Protein AF-A0A2V1DFU9-F1 (afdb_monomer)

Organism: NCBI:txid97972

Secondary structure (DSSP, 8-state):
-EEE-T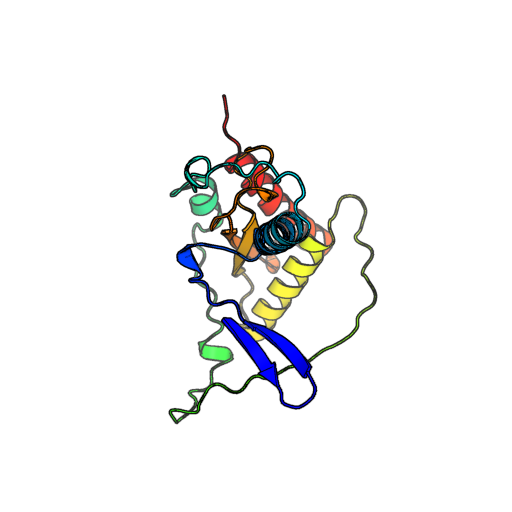T--EEE-----TTT--TTTHHHHHHHHHHHHTTPPPPP---GGG-------HHHHHHTTT------HHHH-----S-------------PPP-PPTT--HHHHHHHHHHHHHHHHH--SEEEEEEEEE--TT-TTGGG--S--EEEEEEEEETTT-SSHHHHHHHHHHHHHHHHHHHS---

Foldseek 3Di:
DWDADPVRDIDDDDDDDVQQADPLCPVLVVVQVVCVVVVHDGDDADECVVDDDDDDFPVLCVQCVPHDALDLCVQPCPPPPDPDDDDDDDDDDDDDQDDDDPPFDSVLVVVLVVVVVSCVRRVDQKHKDWDKDQLPLQDPCSSRYRGNRIDTGIDIFRNVVDPDPNVRSVVRVVVVVVVNVSSYDDD

Nearest PDB structures (foldseek):
  5ejd-assembly4_H  TM=7.515E-01  e=1.025E-06  Penicillium aethiopicum
  7r9x-assembly1_A  TM=6.174E-01  e=1.010E-05  Pseudomonas aeruginosa PAO1
  7r9x-assembly2_B  TM=6.180E-01  e=4.086E-05  Pseudomonas aeruginosa PAO1
  4tx2-assembly1_B  TM=7.385E-01  e=1.028E-02  Actinoplanes teichomyceticus
  6m7l-assembly1_B  TM=5.034E-01  e=1.505E-02  [Actinomadura] parvosata subsp. kistnae

Mean predicted aligned error: 9.19 Å

Sequence (187 aa):
MLACNSDKEYRLVFRLYHAQYDGICIPMIVRTLISIYQQQSLPSVPGCSTYMPRIGNPHRRRLLKGSHVTDITSQLCQKVQGDADPRKIQVERVIGMPTPPTNLTIASLINVAWAKVLCQITGEQDVVYGNLVAGNGGIPSVTEIVGPCLNFVPVRVLVTSTRTSTGLVRSIQEQHVSLDESDSIDF

Radius of gyration: 21.1 Å; Cα contacts (8 Å, |Δi|>4): 195; chains: 1; bounding box: 49×40×62 Å

pLDDT: mean 81.81, std 11.9, range [36.28, 96.0]

Solvent-accessible surface area (backbone atoms only — not comparable to full-atom values): 11827 Å² total; per-residue (Å²): 88,82,46,70,48,97,85,72,50,75,45,81,51,87,86,80,62,70,84,58,36,36,87,69,21,48,65,52,55,54,50,46,53,52,27,59,75,69,71,47,80,76,76,87,62,56,61,44,86,77,63,74,87,85,82,83,56,70,64,61,56,60,72,51,58,94,61,64,84,55,64,55,55,80,66,72,50,66,80,71,89,65,96,66,81,87,73,92,81,86,85,87,82,92,72,82,84,76,81,56,61,91,98,51,51,62,68,27,49,50,52,47,53,49,52,51,50,50,27,68,66,59,73,44,52,66,44,41,48,75,44,84,39,76,55,46,54,69,48,84,64,52,72,50,25,60,25,61,48,67,39,76,45,82,46,75,47,55,62,79,83,35,96,41,74,67,54,46,31,48,54,51,41,52,52,53,52,54,50,53,62,71,40,38,71,87,128

Structure (mmCIF, N/CA/C/O backbone):
data_AF-A0A2V1DFU9-F1
#
_entry.id   AF-A0A2V1DFU9-F1
#
loop_
_atom_site.group_PDB
_atom_site.id
_atom_site.type_symbol
_atom_site.label_atom_id
_atom_site.label_alt_id
_atom_site.label_comp_id
_atom_site.label_asym_id
_atom_site.label_entity_id
_atom_site.label_seq_id
_atom_site.pdbx_PDB_ins_code
_atom_site.Cartn_x
_atom_site.Cartn_y
_atom_site.Cartn_z
_atom_site.occupancy
_atom_site.B_iso_or_equiv
_atom_site.auth_seq_id
_atom_site.auth_comp_id
_atom_site.auth_asym_id
_atom_site.auth_atom_id
_atom_site.pdbx_PDB_model_num
ATOM 1 N N . MET A 1 1 ? 9.070 -6.123 -26.405 1.00 81.44 1 MET A N 1
ATOM 2 C CA . MET A 1 1 ? 8.748 -6.345 -27.833 1.00 81.44 1 MET A CA 1
ATOM 3 C C . MET A 1 1 ? 8.464 -4.995 -28.468 1.00 81.44 1 MET A C 1
ATOM 5 O O . MET A 1 1 ? 7.676 -4.248 -27.904 1.00 81.44 1 MET A O 1
ATOM 9 N N . LEU A 1 2 ? 9.120 -4.668 -29.582 1.00 84.06 2 LEU A N 1
ATOM 10 C CA . LEU A 1 2 ? 8.796 -3.484 -30.378 1.00 84.06 2 LEU A CA 1
ATOM 11 C C . LEU A 1 2 ? 7.870 -3.927 -31.513 1.00 84.06 2 LEU A C 1
ATOM 13 O O . LEU A 1 2 ? 8.252 -4.778 -32.312 1.00 84.06 2 LEU A O 1
ATOM 17 N N . ALA A 1 3 ? 6.655 -3.397 -31.541 1.00 86.81 3 ALA A N 1
ATOM 18 C CA . ALA A 1 3 ? 5.692 -3.620 -32.610 1.00 86.81 3 ALA A CA 1
ATOM 19 C C . ALA A 1 3 ? 5.560 -2.339 -33.438 1.00 86.81 3 ALA A C 1
ATOM 21 O O . ALA A 1 3 ? 5.600 -1.241 -32.886 1.00 86.81 3 ALA A O 1
ATOM 22 N N . CYS A 1 4 ? 5.400 -2.482 -34.750 1.00 86.88 4 CYS A N 1
ATOM 23 C CA . CYS A 1 4 ? 5.150 -1.378 -35.669 1.00 86.88 4 CYS A CA 1
ATOM 24 C C . CYS A 1 4 ? 3.856 -1.672 -36.428 1.00 86.88 4 CYS A C 1
ATOM 26 O O . CYS A 1 4 ? 3.683 -2.790 -36.918 1.00 86.88 4 CYS A O 1
ATOM 28 N N . ASN A 1 5 ? 2.942 -0.706 -36.486 1.00 87.12 5 ASN A N 1
ATOM 29 C CA . ASN A 1 5 ? 1.757 -0.799 -37.336 1.00 87.12 5 ASN A CA 1
ATOM 30 C C . ASN A 1 5 ? 2.059 -0.266 -38.751 1.00 87.12 5 ASN A C 1
ATOM 32 O O . ASN A 1 5 ? 3.026 0.462 -38.964 1.00 87.12 5 ASN A O 1
ATOM 36 N N . SER A 1 6 ? 1.183 -0.590 -39.700 1.00 82.38 6 SER A N 1
ATOM 37 C CA . SER A 1 6 ? 1.156 -0.129 -41.096 1.00 82.38 6 SER A CA 1
ATOM 38 C C . SER A 1 6 ? 1.350 1.389 -41.241 1.00 82.38 6 SER A C 1
ATOM 40 O O . SER A 1 6 ? 2.027 1.836 -42.162 1.00 82.38 6 SER A O 1
ATOM 42 N N . ASP A 1 7 ? 0.844 2.170 -40.282 1.00 88.75 7 ASP A N 1
ATOM 43 C CA . ASP A 1 7 ? 0.933 3.638 -40.250 1.00 88.75 7 ASP A CA 1
ATOM 44 C C . ASP A 1 7 ? 2.236 4.178 -39.621 1.00 88.75 7 ASP A C 1
ATOM 46 O O . ASP A 1 7 ? 2.331 5.357 -39.286 1.00 88.75 7 ASP A O 1
ATOM 50 N N . LYS A 1 8 ? 3.257 3.328 -39.434 1.00 85.75 8 LYS A N 1
ATOM 51 C CA . LYS A 1 8 ? 4.528 3.646 -38.745 1.00 85.75 8 LYS A CA 1
ATOM 52 C C . LYS A 1 8 ? 4.369 4.078 -37.281 1.00 85.75 8 LYS A C 1
ATOM 54 O O . LYS A 1 8 ? 5.259 4.717 -36.721 1.00 85.75 8 LYS A O 1
ATOM 59 N N . GLU A 1 9 ? 3.272 3.698 -36.632 1.00 90.31 9 GLU A N 1
ATOM 60 C CA . GLU A 1 9 ? 3.155 3.804 -35.179 1.00 90.31 9 GLU A CA 1
ATOM 61 C C . GLU A 1 9 ? 3.967 2.702 -34.498 1.00 90.31 9 GLU A C 1
ATOM 63 O O . GLU A 1 9 ? 3.742 1.512 -34.737 1.00 90.31 9 GLU A O 1
ATOM 68 N N . TYR A 1 10 ? 4.870 3.094 -33.602 1.00 87.94 10 TYR A N 1
ATOM 69 C CA . TYR A 1 10 ? 5.681 2.167 -32.822 1.00 87.94 10 TYR A CA 1
ATOM 70 C C . TYR A 1 10 ? 5.090 1.982 -31.426 1.00 87.94 10 TYR A C 1
ATOM 72 O O . TYR A 1 10 ? 4.808 2.945 -30.715 1.00 87.94 10 TYR A O 1
ATOM 80 N N . ARG A 1 11 ? 4.941 0.726 -31.006 1.00 90.62 11 ARG A N 1
ATOM 81 C CA . ARG A 1 11 ? 4.516 0.348 -29.657 1.00 90.62 11 ARG A CA 1
ATOM 82 C C . ARG A 1 11 ? 5.602 -0.481 -29.005 1.00 90.62 11 ARG A C 1
ATOM 84 O O . ARG A 1 11 ? 5.973 -1.543 -29.504 1.00 90.62 11 ARG A O 1
ATOM 91 N N . LEU A 1 12 ? 6.088 -0.012 -27.864 1.00 87.69 12 LEU A N 1
ATOM 92 C CA . LEU A 1 12 ? 7.016 -0.764 -27.036 1.00 87.69 12 LEU A CA 1
ATOM 93 C C . LEU A 1 12 ? 6.240 -1.467 -25.921 1.00 87.69 12 LEU A C 1
ATOM 95 O O . LEU A 1 12 ? 5.640 -0.826 -25.065 1.00 87.69 12 LEU A O 1
ATOM 99 N N . VAL A 1 13 ? 6.243 -2.797 -25.952 1.00 89.12 13 VAL A N 1
ATOM 100 C CA . VAL A 1 13 ? 5.544 -3.647 -24.983 1.00 89.12 13 VAL A CA 1
ATOM 101 C C . VAL A 1 13 ? 6.555 -4.264 -24.022 1.00 89.12 13 VAL A C 1
ATOM 103 O O . VAL A 1 13 ? 7.432 -5.030 -24.445 1.00 89.12 13 VAL A O 1
ATOM 106 N N . PHE A 1 14 ? 6.400 -3.965 -22.731 1.00 85.12 14 PHE A N 1
ATOM 107 C CA . PHE A 1 14 ? 7.143 -4.589 -21.637 1.00 85.12 14 PHE A CA 1
ATOM 108 C C . PHE A 1 14 ? 6.301 -5.680 -20.989 1.00 85.12 14 PHE A C 1
ATOM 110 O O . PHE A 1 14 ? 5.138 -5.464 -20.656 1.00 85.12 14 PHE A O 1
ATOM 117 N N . ARG A 1 15 ? 6.905 -6.850 -20.787 1.00 87.38 15 ARG A N 1
ATOM 118 C CA . ARG A 1 15 ? 6.332 -7.913 -19.967 1.00 87.38 15 ARG A CA 1
ATOM 119 C C . ARG A 1 15 ? 7.343 -8.245 -18.887 1.00 87.38 15 ARG A C 1
ATOM 121 O O . ARG A 1 15 ? 8.459 -8.641 -19.202 1.00 87.38 15 ARG A O 1
ATOM 128 N N . LEU A 1 16 ? 6.949 -8.031 -17.643 1.00 86.50 16 LEU A N 1
ATOM 129 C CA . LEU A 1 16 ? 7.786 -8.208 -16.465 1.00 86.50 16 LEU A CA 1
ATOM 130 C C . LEU A 1 16 ? 6.992 -9.026 -15.444 1.00 86.50 16 LEU A C 1
ATOM 132 O O . LEU A 1 16 ? 5.769 -8.892 -15.368 1.00 86.50 16 LEU A O 1
ATOM 136 N N . TYR A 1 17 ? 7.665 -9.868 -14.663 1.00 88.19 17 TYR A N 1
ATOM 137 C CA . TYR A 1 17 ? 7.024 -10.558 -13.545 1.00 88.19 17 TYR A CA 1
ATOM 138 C C . TYR A 1 17 ? 7.003 -9.637 -12.324 1.00 88.19 17 TYR A C 1
ATOM 140 O O . TYR A 1 17 ? 8.051 -9.134 -11.931 1.00 88.19 17 TYR A O 1
ATOM 148 N N . HIS A 1 18 ? 5.845 -9.457 -11.678 1.00 84.06 18 HIS A N 1
ATOM 149 C CA . HIS A 1 18 ? 5.700 -8.576 -10.503 1.00 84.06 18 HIS A CA 1
ATOM 150 C C . HIS A 1 18 ? 6.551 -9.024 -9.291 1.00 84.06 18 HIS A C 1
ATOM 152 O O . HIS A 1 18 ? 6.759 -8.267 -8.354 1.00 84.06 18 HIS A O 1
ATOM 158 N N . ALA A 1 19 ? 7.105 -10.241 -9.309 1.00 83.31 19 ALA A N 1
ATOM 159 C CA . ALA A 1 19 ? 8.092 -10.679 -8.321 1.00 83.31 19 ALA A CA 1
ATOM 160 C C . ALA A 1 19 ? 9.457 -9.972 -8.461 1.00 83.31 19 ALA A C 1
ATOM 162 O O . ALA A 1 19 ? 10.260 -10.009 -7.537 1.00 83.31 19 ALA A O 1
ATOM 163 N N . GLN A 1 20 ? 9.740 -9.362 -9.615 1.00 82.69 20 GLN A N 1
ATOM 164 C CA . GLN A 1 20 ? 11.028 -8.732 -9.928 1.00 82.69 20 GLN A CA 1
ATOM 165 C C . GLN A 1 20 ? 10.998 -7.206 -9.793 1.00 82.69 20 GLN A C 1
ATOM 167 O O . GLN A 1 20 ? 12.053 -6.579 -9.795 1.00 82.69 20 GLN A O 1
ATOM 172 N N . TYR A 1 21 ? 9.809 -6.606 -9.737 1.00 85.50 21 TYR A N 1
ATOM 173 C CA . TYR A 1 21 ? 9.631 -5.160 -9.747 1.00 85.50 21 TYR A CA 1
ATOM 174 C C . TYR A 1 21 ? 8.376 -4.766 -8.972 1.00 85.50 21 TYR A C 1
ATOM 176 O O . TYR A 1 21 ? 7.456 -5.560 -8.774 1.00 85.50 21 TYR A O 1
ATOM 184 N N . ASP A 1 22 ? 8.314 -3.500 -8.603 1.00 85.81 22 ASP A N 1
ATOM 185 C CA . ASP A 1 22 ? 7.142 -2.860 -8.038 1.00 85.81 22 ASP A CA 1
ATOM 186 C C . ASP A 1 22 ? 6.848 -1.525 -8.742 1.00 85.81 22 ASP A C 1
ATOM 188 O O . ASP A 1 22 ? 7.559 -1.106 -9.657 1.00 85.81 22 ASP A O 1
ATOM 192 N N . GLY A 1 23 ? 5.784 -0.835 -8.331 1.00 83.00 23 GLY A N 1
ATOM 193 C CA . GLY A 1 23 ? 5.437 0.464 -8.913 1.00 83.00 23 GLY A CA 1
ATOM 194 C C . GLY A 1 23 ? 6.491 1.559 -8.693 1.00 83.00 23 GLY A C 1
ATOM 195 O O . GLY A 1 23 ? 6.511 2.525 -9.453 1.00 83.00 23 GLY A O 1
ATOM 196 N N . ILE A 1 24 ? 7.373 1.413 -7.697 1.00 82.94 24 ILE A N 1
ATOM 197 C CA . ILE A 1 24 ? 8.372 2.423 -7.321 1.00 82.94 24 ILE A CA 1
ATOM 198 C C . ILE A 1 24 ? 9.540 2.416 -8.303 1.00 82.94 24 ILE A C 1
ATOM 200 O O . ILE A 1 24 ? 10.018 3.482 -8.684 1.00 82.94 24 ILE A O 1
ATOM 204 N N . CYS A 1 25 ? 9.982 1.240 -8.751 1.00 86.19 25 CYS A N 1
ATOM 205 C CA . CYS A 1 25 ? 11.146 1.130 -9.634 1.00 86.19 25 CYS A CA 1
ATOM 206 C C . CYS A 1 25 ? 10.832 1.288 -11.134 1.00 86.19 25 CYS A C 1
ATOM 208 O O . CYS A 1 25 ? 11.758 1.425 -11.938 1.00 86.19 25 CYS A O 1
ATOM 210 N N . ILE A 1 26 ? 9.554 1.342 -11.541 1.00 88.94 26 ILE A N 1
ATOM 211 C CA . ILE A 1 26 ? 9.164 1.553 -12.951 1.00 88.94 26 ILE A CA 1
ATOM 212 C C . ILE A 1 26 ? 9.800 2.817 -13.564 1.00 88.94 26 ILE A C 1
ATOM 214 O O . ILE A 1 26 ? 10.397 2.702 -14.640 1.00 88.94 26 ILE A O 1
ATOM 218 N N . PRO A 1 27 ? 9.752 4.006 -12.927 1.00 88.88 27 PRO A N 1
ATOM 219 C CA . PRO A 1 27 ? 10.419 5.197 -13.451 1.00 88.88 27 PRO A CA 1
ATOM 220 C C . PRO A 1 27 ? 11.927 5.008 -13.659 1.00 88.88 27 PRO A C 1
ATOM 222 O O . PRO A 1 27 ? 12.469 5.499 -14.648 1.00 88.88 27 PRO A O 1
ATOM 225 N N . MET A 1 28 ? 12.601 4.260 -12.778 1.00 88.38 28 MET A N 1
ATOM 226 C CA . MET A 1 28 ? 14.036 3.980 -12.889 1.00 88.38 28 MET A CA 1
ATOM 227 C C . MET A 1 28 ? 14.352 3.064 -14.077 1.00 88.38 28 MET A C 1
ATOM 229 O O . MET A 1 28 ? 15.295 3.326 -14.829 1.00 88.38 28 MET A O 1
ATOM 233 N N . ILE A 1 29 ? 13.530 2.034 -14.305 1.00 89.00 29 ILE A N 1
ATOM 234 C CA . ILE A 1 29 ? 13.636 1.153 -15.479 1.00 89.00 29 ILE A CA 1
ATOM 235 C C . ILE A 1 29 ? 13.472 1.971 -16.766 1.00 89.00 29 ILE A C 1
ATOM 237 O O . ILE A 1 29 ? 14.308 1.886 -17.667 1.00 89.00 29 ILE A O 1
ATOM 241 N N . VAL A 1 30 ? 12.430 2.807 -16.839 1.00 90.50 30 VAL A N 1
ATOM 242 C CA . VAL A 1 30 ? 12.162 3.662 -18.008 1.00 90.50 30 VAL A CA 1
ATOM 243 C C . VAL A 1 30 ? 13.306 4.649 -18.242 1.00 90.50 30 VAL A C 1
ATOM 245 O O . VAL A 1 30 ? 13.784 4.772 -19.369 1.00 90.50 30 VAL A O 1
ATOM 248 N N . ARG A 1 31 ? 13.798 5.308 -17.187 1.00 90.06 31 ARG A N 1
ATOM 249 C CA . ARG A 1 31 ? 14.934 6.235 -17.274 1.00 90.06 31 ARG A CA 1
ATOM 250 C C . ARG A 1 31 ? 16.191 5.542 -17.795 1.00 90.06 31 ARG A C 1
ATOM 252 O O . ARG A 1 31 ? 16.837 6.066 -18.694 1.00 90.06 31 ARG A O 1
ATOM 259 N N . THR A 1 32 ? 16.503 4.357 -17.277 1.00 90.00 32 THR A N 1
ATOM 260 C CA . THR A 1 32 ? 17.674 3.574 -17.701 1.00 90.00 32 THR A CA 1
ATOM 261 C C . THR A 1 32 ? 17.591 3.212 -19.184 1.00 90.00 32 THR A C 1
ATOM 263 O O . THR A 1 32 ? 18.570 3.360 -19.912 1.00 90.00 32 THR A O 1
ATOM 266 N N . LEU A 1 33 ? 16.411 2.811 -19.665 1.00 91.19 33 LEU A N 1
ATOM 267 C CA . LEU A 1 33 ? 16.187 2.516 -21.084 1.00 91.19 33 LEU A CA 1
ATOM 268 C C . LEU A 1 33 ? 16.383 3.746 -21.976 1.00 91.19 33 LEU A C 1
ATOM 270 O O . LEU A 1 33 ? 16.996 3.635 -23.037 1.00 91.19 33 LEU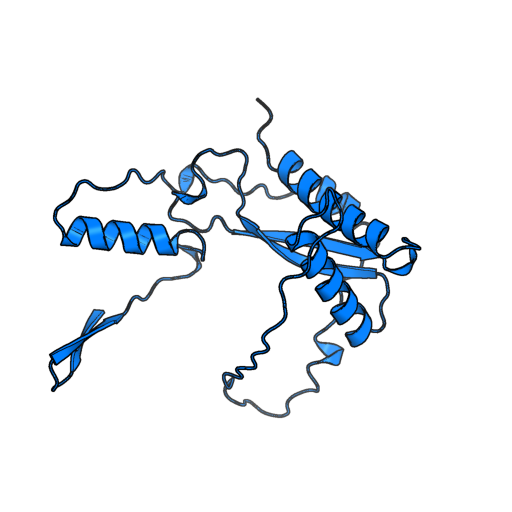 A O 1
ATOM 274 N N . ILE A 1 34 ? 15.904 4.915 -21.539 1.00 92.00 34 ILE A N 1
ATOM 275 C CA . ILE A 1 34 ? 16.108 6.182 -22.254 1.00 92.00 34 ILE A CA 1
ATOM 276 C C . ILE A 1 34 ? 17.599 6.528 -22.313 1.00 92.00 34 ILE A C 1
ATOM 278 O O . ILE A 1 34 ? 18.093 6.866 -23.387 1.00 92.00 34 ILE A O 1
ATOM 282 N N . SER A 1 35 ? 18.330 6.398 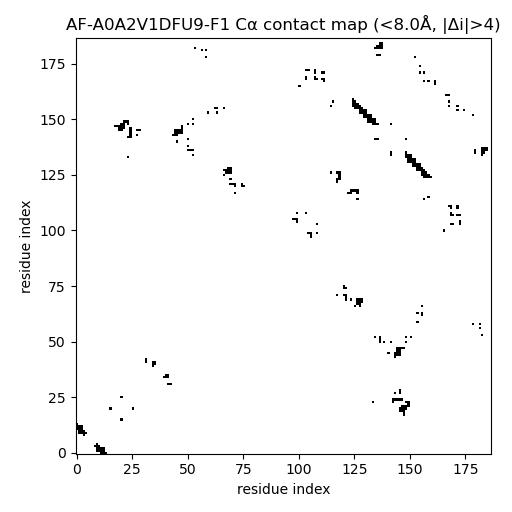-21.202 1.00 92.31 35 SER A N 1
ATOM 283 C CA . SER A 1 35 ? 19.773 6.671 -21.161 1.00 92.31 35 SER A CA 1
ATOM 284 C C . SER A 1 35 ? 20.566 5.738 -22.077 1.00 92.31 35 SER A C 1
ATOM 286 O O . SER A 1 35 ? 21.428 6.213 -22.814 1.00 92.31 35 SER A O 1
ATOM 288 N N . ILE A 1 36 ? 20.234 4.440 -22.109 1.00 92.50 36 ILE A N 1
ATOM 289 C CA . ILE A 1 36 ? 20.839 3.474 -23.045 1.00 92.50 36 ILE A CA 1
ATOM 290 C C . ILE A 1 36 ? 20.570 3.893 -24.492 1.00 92.50 36 ILE A C 1
ATOM 292 O O . ILE A 1 36 ? 21.488 3.933 -25.308 1.00 92.50 36 ILE A O 1
ATOM 296 N N . TYR A 1 37 ? 19.319 4.234 -24.808 1.00 92.12 37 TYR A N 1
ATOM 297 C CA . TYR A 1 37 ? 18.928 4.647 -26.154 1.00 92.12 37 TYR A CA 1
ATOM 298 C C . TYR A 1 37 ? 19.658 5.919 -26.612 1.00 92.12 37 TYR A C 1
ATOM 300 O O . TYR A 1 37 ? 20.078 6.014 -27.763 1.00 92.12 37 TYR A O 1
ATOM 308 N N . GLN A 1 38 ? 19.847 6.878 -25.705 1.00 96.00 38 GLN A N 1
ATOM 309 C CA . GLN A 1 38 ? 20.546 8.139 -25.965 1.00 96.00 38 GLN A CA 1
ATOM 310 C C . GLN A 1 38 ? 22.076 8.032 -25.861 1.00 96.00 38 GLN A C 1
ATOM 312 O O . GLN A 1 38 ? 22.752 9.047 -26.009 1.00 96.00 38 GLN A O 1
ATOM 317 N N . GLN A 1 39 ? 22.624 6.837 -25.604 1.00 94.56 39 GLN A N 1
ATOM 318 C CA . GLN A 1 39 ? 24.062 6.609 -25.399 1.00 94.56 39 GLN A CA 1
ATOM 319 C C . GLN A 1 39 ? 24.658 7.485 -24.279 1.00 94.56 39 GLN A C 1
ATOM 321 O O . GLN A 1 39 ? 25.799 7.936 -24.351 1.00 94.56 39 GLN A O 1
ATOM 326 N N . GLN A 1 40 ? 23.869 7.741 -23.234 1.00 94.50 40 GLN A N 1
ATOM 327 C CA . GLN A 1 40 ? 24.289 8.478 -22.043 1.00 94.50 40 GLN A CA 1
ATOM 328 C C . GLN A 1 40 ? 24.892 7.540 -20.992 1.00 94.50 40 GLN A C 1
ATOM 330 O O . GLN A 1 40 ? 24.744 6.318 -21.057 1.00 94.50 40 GLN A O 1
ATOM 335 N N . SER A 1 41 ? 25.550 8.118 -19.984 1.00 89.25 41 SER A N 1
ATOM 336 C CA . SER A 1 41 ? 25.989 7.360 -18.815 1.00 89.25 41 SER A CA 1
ATOM 337 C C . SER A 1 41 ? 24.795 6.755 -18.074 1.00 89.25 41 SER A C 1
ATOM 339 O O . SER A 1 41 ? 23.730 7.364 -17.945 1.00 89.25 41 SER A O 1
ATOM 341 N N . LEU A 1 42 ? 24.977 5.526 -17.593 1.00 86.19 42 LEU A N 1
ATOM 342 C CA . LEU A 1 42 ? 23.938 4.818 -16.859 1.00 86.19 42 LEU A CA 1
ATOM 343 C C . LEU A 1 42 ? 23.792 5.396 -15.447 1.00 86.19 42 LEU A C 1
ATOM 345 O O . LEU A 1 42 ? 24.802 5.706 -14.807 1.00 86.19 42 LEU A O 1
ATOM 349 N N . PRO A 1 43 ? 22.557 5.520 -14.934 1.00 78.88 43 PRO A N 1
ATOM 350 C CA . PRO A 1 43 ? 22.354 5.848 -13.534 1.00 78.88 43 PRO A CA 1
ATOM 351 C C . PRO A 1 43 ? 22.876 4.704 -12.648 1.00 78.88 43 PRO A C 1
ATOM 353 O O . PRO A 1 43 ? 22.772 3.533 -13.011 1.00 78.88 43 PRO A O 1
ATOM 356 N N . SER A 1 44 ? 23.436 5.038 -11.482 1.00 77.56 44 SER A N 1
ATOM 357 C CA . SER A 1 44 ? 23.824 4.032 -10.488 1.00 77.56 44 SER A CA 1
ATOM 358 C C . SER A 1 44 ? 22.566 3.357 -9.940 1.00 77.56 44 SER A C 1
ATOM 360 O O . SER A 1 44 ? 21.654 4.044 -9.486 1.00 77.56 44 SER A O 1
ATOM 362 N N . VAL A 1 45 ? 22.506 2.026 -10.007 1.00 74.00 45 VAL A N 1
ATOM 363 C CA . VAL A 1 45 ? 21.392 1.228 -9.480 1.00 74.00 45 VAL A CA 1
ATOM 364 C C . VAL A 1 45 ? 21.941 0.364 -8.348 1.00 74.00 45 VAL A C 1
ATOM 366 O O . VAL A 1 45 ? 22.730 -0.545 -8.626 1.00 74.00 45 VAL A O 1
ATOM 369 N N . PRO A 1 46 ? 21.569 0.609 -7.081 1.00 73.69 46 PRO A N 1
ATOM 370 C CA . PRO A 1 46 ? 21.910 -0.315 -6.015 1.00 73.69 46 PRO A CA 1
ATOM 371 C C . PRO A 1 46 ? 21.245 -1.674 -6.274 1.00 73.69 46 PRO A C 1
ATOM 373 O O . PRO A 1 46 ? 20.111 -1.755 -6.752 1.00 73.69 46 PRO A O 1
ATOM 376 N N . GLY A 1 47 ? 21.955 -2.759 -5.964 1.00 71.25 47 GLY A N 1
ATOM 377 C CA . GLY A 1 47 ? 21.414 -4.106 -6.111 1.00 71.25 47 GLY A CA 1
ATOM 378 C C . GLY A 1 47 ? 20.240 -4.350 -5.159 1.00 71.25 47 GLY A C 1
ATOM 379 O O . GLY A 1 47 ? 20.273 -3.937 -4.002 1.00 71.25 47 GLY A O 1
ATOM 380 N N . CYS A 1 48 ? 19.226 -5.090 -5.613 1.00 71.38 48 CYS A N 1
ATOM 381 C CA . CYS A 1 48 ? 18.081 -5.476 -4.779 1.00 71.38 48 CYS A CA 1
ATOM 382 C C . CYS A 1 48 ? 18.491 -6.260 -3.518 1.00 71.38 48 CYS A C 1
ATOM 384 O O . CYS A 1 48 ? 17.775 -6.230 -2.525 1.00 71.38 48 CYS A O 1
ATOM 386 N N . SER A 1 49 ? 19.651 -6.927 -3.521 1.00 72.31 49 SER A N 1
ATOM 387 C CA . SER A 1 49 ? 20.193 -7.633 -2.350 1.00 72.31 49 SER A CA 1
ATOM 388 C C . SER A 1 49 ? 20.440 -6.729 -1.142 1.00 72.31 49 SER A C 1
ATOM 390 O O . SER A 1 49 ? 20.526 -7.222 -0.023 1.00 72.31 49 SER A O 1
ATOM 392 N N . THR A 1 50 ? 20.565 -5.418 -1.357 1.00 69.81 50 THR A N 1
ATOM 393 C CA . THR A 1 50 ? 20.701 -4.434 -0.279 1.00 69.81 50 THR A CA 1
ATOM 394 C C . THR A 1 50 ? 19.388 -4.254 0.491 1.00 69.81 50 THR A C 1
ATOM 396 O O . THR A 1 50 ? 19.409 -3.820 1.638 1.00 69.81 50 THR A O 1
ATOM 399 N N . TYR A 1 51 ? 18.250 -4.627 -0.102 1.00 72.81 51 TYR A N 1
ATOM 400 C CA . TYR A 1 51 ? 16.940 -4.578 0.534 1.00 72.81 51 TYR A CA 1
ATOM 401 C C . TYR A 1 51 ? 16.589 -5.925 1.185 1.00 72.81 51 TYR A C 1
ATOM 403 O O . TYR A 1 51 ? 16.433 -6.940 0.506 1.00 72.81 51 TYR A O 1
ATOM 411 N N . MET A 1 52 ? 16.420 -5.931 2.510 1.00 68.44 52 MET A N 1
ATOM 412 C CA . MET A 1 52 ? 15.896 -7.079 3.258 1.00 68.44 52 MET A CA 1
ATOM 413 C C . MET A 1 52 ? 14.602 -6.686 3.983 1.00 68.44 52 MET A C 1
ATOM 415 O O . MET A 1 52 ? 14.660 -5.960 4.979 1.00 68.44 52 MET A O 1
ATOM 419 N N . PRO A 1 53 ? 13.425 -7.164 3.537 1.00 64.88 53 PRO A N 1
ATOM 420 C CA . PRO A 1 53 ? 12.177 -6.879 4.229 1.00 64.88 53 PRO A CA 1
ATOM 421 C C . PRO A 1 53 ? 12.171 -7.559 5.606 1.00 64.88 53 PRO A C 1
ATOM 423 O O . PRO A 1 53 ? 12.395 -8.766 5.723 1.00 64.88 53 PRO A O 1
ATOM 426 N N . ARG A 1 54 ? 11.894 -6.799 6.673 1.00 64.62 54 ARG A N 1
ATOM 427 C CA . ARG A 1 54 ? 11.798 -7.353 8.033 1.00 64.62 54 ARG A CA 1
ATOM 428 C C . ARG A 1 54 ? 10.509 -8.165 8.178 1.00 64.62 54 ARG A C 1
ATOM 430 O O . ARG A 1 54 ? 9.402 -7.625 8.135 1.00 64.62 54 ARG A O 1
ATOM 437 N N . ILE A 1 55 ? 10.651 -9.471 8.395 1.00 60.41 55 ILE A N 1
ATOM 438 C CA . ILE A 1 55 ? 9.538 -10.383 8.677 1.00 60.41 55 ILE A CA 1
ATOM 439 C C . ILE A 1 55 ? 9.440 -10.550 10.199 1.00 60.41 55 ILE A C 1
ATOM 441 O O . ILE A 1 55 ? 10.313 -11.148 10.816 1.00 60.41 55 ILE A O 1
ATOM 445 N N . GLY A 1 56 ? 8.378 -10.018 10.813 1.00 62.97 56 GLY A N 1
ATOM 446 C CA . GLY A 1 56 ? 8.096 -10.203 12.245 1.00 62.97 56 GLY A CA 1
ATOM 447 C C . GLY A 1 56 ? 8.375 -8.974 13.111 1.00 62.97 56 GLY A C 1
ATOM 448 O O . GLY A 1 56 ? 9.334 -8.932 13.871 1.00 62.97 56 GLY A O 1
ATOM 449 N N . ASN A 1 57 ? 7.479 -7.987 13.047 1.00 69.44 57 ASN A N 1
ATOM 450 C CA . ASN A 1 57 ? 7.582 -6.758 13.830 1.00 69.44 57 ASN A CA 1
ATOM 451 C C . ASN A 1 57 ? 6.693 -6.832 15.104 1.00 69.44 57 ASN A C 1
ATOM 453 O O . ASN A 1 57 ? 5.468 -6.985 14.988 1.00 69.44 57 ASN A O 1
ATOM 457 N N . PRO A 1 58 ? 7.261 -6.715 16.325 1.00 76.69 58 PRO A N 1
ATOM 458 C CA . PRO A 1 58 ? 6.503 -6.691 17.581 1.00 76.69 58 PRO A CA 1
ATOM 459 C C . PRO A 1 58 ? 5.433 -5.594 17.647 1.00 76.69 58 PRO A C 1
ATOM 461 O O . PRO A 1 58 ? 4.389 -5.801 18.271 1.00 76.69 58 PRO A O 1
ATOM 464 N N . HIS A 1 59 ? 5.659 -4.453 16.992 1.00 79.75 59 HIS A N 1
ATOM 465 C CA . HIS A 1 59 ? 4.691 -3.364 16.893 1.00 79.75 59 HIS A CA 1
ATOM 466 C C . HIS A 1 59 ? 3.424 -3.822 16.160 1.00 79.75 59 HIS A C 1
ATOM 468 O O . HIS A 1 59 ? 2.326 -3.688 16.699 1.00 79.75 59 HIS A O 1
ATOM 474 N N . ARG A 1 60 ? 3.565 -4.485 15.001 1.00 81.50 60 ARG A N 1
ATOM 475 C CA . ARG A 1 60 ? 2.425 -5.023 14.228 1.00 81.50 60 ARG A CA 1
ATOM 476 C C . ARG A 1 60 ? 1.596 -6.011 15.053 1.00 81.50 60 ARG A C 1
ATOM 478 O O . ARG A 1 60 ? 0.371 -5.944 15.055 1.00 81.50 60 ARG A O 1
ATOM 485 N N . ARG A 1 61 ? 2.258 -6.888 15.818 1.00 84.81 61 ARG A N 1
ATOM 486 C CA . ARG A 1 61 ? 1.577 -7.831 16.728 1.00 84.81 61 ARG A CA 1
ATOM 487 C C . ARG A 1 61 ? 0.791 -7.122 17.830 1.00 84.81 61 ARG A C 1
ATOM 489 O O . ARG A 1 61 ? -0.268 -7.602 18.221 1.00 84.81 61 ARG A O 1
ATOM 496 N N . ARG A 1 62 ? 1.315 -6.011 18.353 1.00 88.00 62 ARG A N 1
ATOM 497 C CA . ARG A 1 62 ? 0.650 -5.212 19.390 1.00 88.00 62 ARG A CA 1
ATOM 498 C C . ARG A 1 62 ? -0.555 -4.465 18.824 1.00 88.00 62 ARG A C 1
ATOM 500 O O . ARG A 1 62 ? -1.615 -4.512 19.438 1.00 88.00 62 ARG A O 1
ATOM 507 N N . LEU A 1 63 ? -0.397 -3.847 17.6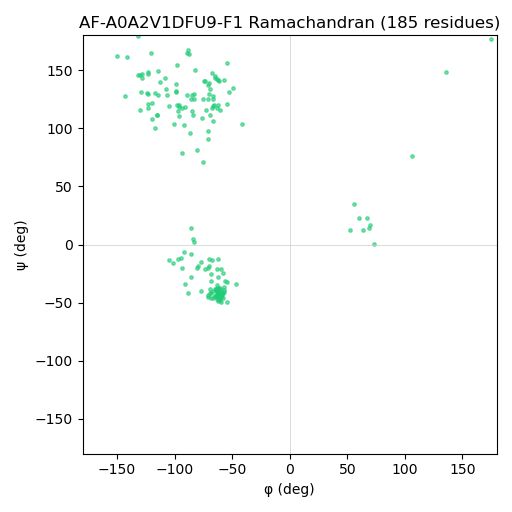53 1.00 88.12 63 LEU A N 1
ATOM 508 C CA . LEU A 1 63 ? -1.450 -3.119 16.941 1.00 88.12 63 LEU A CA 1
ATOM 509 C C . LEU A 1 63 ? -2.658 -4.022 16.641 1.00 88.12 63 LEU A C 1
ATOM 511 O O . LEU A 1 63 ? -3.804 -3.665 16.912 1.00 88.12 63 LEU A O 1
ATOM 515 N N . LEU A 1 64 ? -2.389 -5.231 16.147 1.00 91.00 64 LEU A N 1
ATOM 516 C CA . LEU A 1 64 ? -3.403 -6.217 15.759 1.00 91.00 64 LEU A CA 1
ATOM 517 C C . LEU A 1 64 ? -3.928 -7.072 16.924 1.00 91.00 64 LEU A C 1
ATOM 519 O O . LEU A 1 64 ? -4.701 -8.010 16.729 1.00 91.00 64 LEU A O 1
ATOM 523 N N . LYS A 1 65 ? -3.509 -6.806 18.164 1.00 92.50 65 LYS A N 1
ATOM 524 C CA . LYS A 1 65 ? -3.953 -7.617 19.299 1.00 92.50 65 LYS A CA 1
ATOM 525 C C . LYS A 1 65 ? -5.460 -7.442 19.512 1.00 92.50 65 LYS A C 1
ATOM 527 O O . LYS A 1 65 ? -5.928 -6.336 19.778 1.00 92.50 65 LYS A O 1
ATOM 532 N N . GLY A 1 66 ? -6.204 -8.544 19.426 1.00 91.56 66 GLY A N 1
ATOM 533 C CA . GLY A 1 66 ? -7.661 -8.543 19.584 1.00 91.56 66 GLY A CA 1
ATOM 534 C C . GLY A 1 66 ? -8.416 -7.875 18.434 1.00 91.56 66 GLY A C 1
ATOM 535 O O . GLY A 1 66 ? -9.563 -7.497 18.631 1.00 91.56 66 GLY A O 1
ATOM 536 N N . SER A 1 67 ? -7.776 -7.671 17.277 1.00 92.38 67 SER A N 1
ATOM 537 C CA . SER A 1 67 ? -8.475 -7.300 16.045 1.00 92.38 67 SER A CA 1
ATOM 538 C C . SER A 1 67 ? -8.906 -8.541 15.270 1.00 92.38 67 SER A C 1
ATOM 540 O O . SER A 1 67 ? -8.351 -9.627 15.454 1.00 92.38 67 SER A O 1
ATOM 542 N N . HIS A 1 68 ? -9.811 -8.346 14.318 1.00 90.12 68 HIS A N 1
ATOM 543 C CA . HIS A 1 68 ? -10.187 -9.350 13.330 1.00 90.12 68 HIS A CA 1
ATOM 544 C C . HIS A 1 68 ? -9.906 -8.830 11.917 1.00 90.12 68 HIS A C 1
ATOM 546 O O . HIS A 1 68 ? -9.639 -7.644 11.721 1.00 90.12 68 HIS A O 1
ATOM 552 N N . VAL A 1 69 ? -9.895 -9.733 10.937 1.00 88.56 69 VAL A N 1
ATOM 553 C CA . VAL A 1 69 ? -9.811 -9.339 9.527 1.00 88.56 69 VAL A CA 1
ATOM 554 C C . VAL A 1 69 ? -11.142 -8.703 9.148 1.00 88.56 69 VAL A C 1
ATOM 556 O O . VAL A 1 69 ? -12.177 -9.340 9.320 1.00 88.56 69 VAL A O 1
ATOM 559 N N . THR A 1 70 ? -11.112 -7.477 8.630 1.00 92.62 70 THR A N 1
ATOM 560 C CA . THR A 1 70 ? -12.314 -6.800 8.133 1.00 92.62 70 THR A CA 1
ATOM 561 C C . THR A 1 70 ? -12.800 -7.490 6.865 1.00 92.62 70 THR A C 1
ATOM 563 O O . THR A 1 70 ? -12.140 -7.440 5.823 1.00 92.62 70 THR A O 1
ATOM 566 N N . ASP A 1 71 ? -13.949 -8.156 6.957 1.00 88.88 71 ASP A N 1
ATOM 567 C CA . ASP A 1 71 ? -14.525 -8.910 5.847 1.00 88.88 71 ASP A CA 1
ATOM 568 C C . ASP A 1 71 ? -15.378 -8.007 4.952 1.00 88.88 71 ASP A C 1
ATOM 570 O O . ASP A 1 71 ? -16.554 -7.739 5.193 1.00 88.88 71 ASP A O 1
ATOM 574 N N . ILE A 1 72 ? -14.750 -7.534 3.882 1.00 88.56 72 ILE A N 1
ATOM 575 C CA . ILE A 1 72 ? -15.394 -6.729 2.843 1.00 88.56 72 ILE A CA 1
ATOM 576 C C . ILE A 1 72 ? -16.045 -7.636 1.788 1.00 88.56 72 ILE A C 1
ATOM 578 O O . ILE A 1 72 ? -17.015 -7.252 1.130 1.00 88.56 72 ILE A O 1
ATOM 582 N N . THR A 1 73 ? -15.506 -8.841 1.596 1.00 83.62 73 THR A N 1
ATOM 583 C CA . THR A 1 73 ? -15.880 -9.735 0.498 1.00 83.62 73 THR A CA 1
ATOM 584 C C . THR A 1 73 ? -17.295 -10.258 0.676 1.00 83.62 73 THR A C 1
ATOM 586 O O . THR A 1 73 ? -18.051 -10.253 -0.291 1.00 83.62 73 THR A O 1
ATOM 589 N N . SER A 1 74 ? -17.697 -10.638 1.891 1.00 79.06 74 SER A N 1
ATOM 590 C CA . SER A 1 74 ? -19.078 -11.078 2.141 1.00 79.06 74 SER A CA 1
ATOM 591 C C . SER A 1 74 ? -20.127 -9.993 1.869 1.00 79.06 74 SER A C 1
ATOM 593 O O . SER A 1 74 ? -21.253 -10.322 1.498 1.00 79.06 74 SER A O 1
ATOM 595 N N . GLN A 1 75 ? -19.756 -8.715 2.001 1.00 79.88 75 GLN A N 1
ATOM 596 C CA . GLN A 1 75 ? -20.653 -7.572 1.805 1.00 79.88 75 GLN A CA 1
ATOM 597 C C . GLN A 1 75 ? -20.696 -7.087 0.351 1.00 79.88 75 GLN A C 1
ATOM 599 O O . GLN A 1 75 ? -21.766 -6.764 -0.163 1.00 79.88 75 GLN A O 1
ATOM 604 N N . LEU A 1 76 ? -19.544 -7.026 -0.328 1.00 80.06 76 LEU A N 1
ATOM 605 C CA . LEU A 1 76 ? -19.449 -6.500 -1.698 1.00 80.06 76 LEU A CA 1
ATOM 606 C C . LEU A 1 76 ? -19.619 -7.572 -2.771 1.00 80.06 76 LEU A C 1
ATOM 608 O O . LEU A 1 76 ? -20.158 -7.297 -3.843 1.00 80.06 76 LEU A O 1
ATOM 612 N N . CYS A 1 77 ? -19.157 -8.792 -2.511 1.00 70.00 77 CYS A N 1
ATOM 613 C CA . CYS A 1 77 ? -19.300 -9.899 -3.439 1.00 70.00 77 CYS A CA 1
ATOM 614 C C . CYS A 1 77 ? -20.570 -10.673 -3.084 1.00 70.00 77 CYS A C 1
ATOM 616 O O . CYS A 1 77 ? -20.516 -11.759 -2.505 1.00 70.00 77 CYS A O 1
ATOM 618 N N . GLN A 1 78 ? -21.734 -10.151 -3.488 1.00 63.66 78 GLN A N 1
ATOM 619 C CA . GLN A 1 78 ? -22.866 -11.048 -3.719 1.00 63.66 78 GLN A CA 1
ATOM 620 C C . GLN A 1 78 ? -22.384 -12.102 -4.711 1.00 63.66 78 GLN A C 1
ATOM 622 O O . GLN A 1 78 ? -21.893 -11.735 -5.777 1.00 63.66 78 GLN A O 1
ATOM 627 N N . LYS A 1 79 ? -22.439 -13.385 -4.322 1.00 62.44 79 LYS A N 1
ATOM 628 C CA . LYS A 1 79 ? -21.955 -14.518 -5.125 1.00 62.44 79 LYS A CA 1
ATOM 629 C C . LYS A 1 79 ? -22.357 -14.318 -6.583 1.00 62.44 79 LYS A C 1
ATOM 631 O O . LYS A 1 79 ? -23.520 -14.518 -6.932 1.00 62.44 79 LYS A O 1
ATOM 636 N N . VAL A 1 80 ? -21.401 -13.921 -7.419 1.00 59.34 80 VAL A N 1
ATOM 637 C CA . VAL A 1 80 ? -21.609 -13.861 -8.859 1.00 59.34 80 VAL A CA 1
ATOM 638 C C . VAL A 1 80 ? -21.781 -15.312 -9.282 1.00 59.34 80 VAL A C 1
ATOM 640 O O . VAL A 1 80 ? -20.848 -16.109 -9.204 1.00 59.34 80 VAL A O 1
ATOM 643 N N . GLN A 1 81 ? -23.013 -15.699 -9.604 1.00 58.28 81 GLN A N 1
ATOM 644 C CA . GLN A 1 81 ? -23.280 -17.009 -10.177 1.00 58.28 81 GLN A CA 1
ATOM 645 C C . GLN A 1 81 ? -22.734 -16.997 -11.605 1.00 58.28 81 GLN A C 1
ATOM 647 O O . GLN A 1 81 ? -23.381 -16.483 -12.512 1.00 58.28 81 GLN A O 1
ATOM 652 N N . GLY A 1 82 ? -21.527 -17.530 -11.787 1.00 62.75 82 GLY A N 1
ATOM 653 C CA . GLY A 1 82 ? -20.940 -17.762 -13.103 1.00 62.75 82 GLY A CA 1
ATOM 654 C C . GLY A 1 82 ? -19.477 -17.349 -13.207 1.00 62.75 82 GLY A C 1
ATOM 655 O O . GLY A 1 82 ? -19.029 -16.400 -12.566 1.00 62.75 82 GLY A O 1
ATOM 656 N N . ASP A 1 83 ? -18.756 -18.079 -14.054 1.00 63.34 83 ASP A N 1
ATOM 657 C CA . ASP A 1 83 ? -17.393 -17.791 -14.499 1.00 63.34 83 ASP A CA 1
ATOM 658 C C . ASP A 1 83 ? -17.443 -16.642 -15.520 1.00 63.34 83 ASP A C 1
ATOM 660 O O . ASP A 1 83 ? -17.396 -16.841 -16.732 1.00 63.34 83 ASP A O 1
ATOM 664 N N . ALA A 1 84 ? -17.727 -15.433 -15.038 1.00 70.00 84 ALA A N 1
ATOM 665 C CA . ALA A 1 84 ? -17.722 -14.244 -15.877 1.00 70.00 84 ALA A CA 1
ATOM 666 C C . ALA A 1 84 ? -16.298 -13.687 -15.939 1.00 70.00 84 ALA A C 1
ATOM 668 O O . ALA A 1 84 ? -15.709 -13.379 -14.900 1.00 70.00 84 ALA A O 1
ATOM 669 N N . ASP A 1 85 ? -15.776 -13.509 -17.154 1.00 79.19 85 ASP A N 1
ATOM 670 C CA . ASP A 1 85 ? -14.484 -12.861 -17.360 1.00 79.19 85 ASP A CA 1
ATOM 671 C C . ASP A 1 85 ? -14.455 -11.493 -16.652 1.00 79.19 85 ASP A C 1
ATOM 673 O O . ASP A 1 85 ? -15.383 -10.684 -16.810 1.00 79.19 85 ASP A O 1
ATOM 677 N N . PRO A 1 86 ? -13.401 -11.193 -15.872 1.00 79.44 86 PRO A N 1
ATOM 678 C CA . PRO A 1 86 ? -13.305 -9.936 -15.150 1.00 79.44 86 PRO A CA 1
ATOM 679 C C . PRO A 1 86 ? -13.315 -8.757 -16.129 1.00 79.44 86 PRO A C 1
ATOM 681 O O . PRO A 1 86 ? -12.398 -8.564 -16.930 1.00 79.44 86 PRO A O 1
ATOM 684 N N . ARG A 1 87 ? -14.356 -7.922 -16.047 1.00 84.31 87 ARG A N 1
ATOM 685 C CA . ARG A 1 87 ? -14.479 -6.706 -16.854 1.00 84.31 87 ARG A CA 1
ATOM 686 C C . ARG A 1 87 ? -13.822 -5.532 -16.137 1.00 84.31 87 ARG A C 1
ATOM 688 O O . ARG A 1 87 ? -14.156 -5.226 -14.995 1.00 84.31 87 ARG A O 1
ATOM 695 N N . LYS A 1 88 ? -12.942 -4.808 -16.835 1.00 86.81 88 LYS A N 1
ATOM 696 C CA . LYS A 1 88 ? -12.411 -3.534 -16.335 1.00 86.81 88 LYS A CA 1
ATOM 697 C C . LYS A 1 88 ? -13.560 -2.530 -16.184 1.00 86.81 88 LYS A C 1
ATOM 699 O O . LYS A 1 88 ? -14.183 -2.147 -17.174 1.00 86.81 88 LYS A O 1
ATOM 704 N N . ILE A 1 89 ? -13.808 -2.091 -14.955 1.00 87.62 89 ILE A N 1
ATOM 705 C CA . ILE A 1 89 ? -14.702 -0.975 -14.640 1.00 87.62 89 ILE A CA 1
ATOM 706 C C . ILE A 1 89 ? -13.818 0.208 -14.248 1.00 87.62 89 ILE A C 1
ATOM 708 O O . ILE A 1 89 ? -12.919 0.064 -13.423 1.00 87.62 89 ILE A O 1
ATOM 712 N N . GLN A 1 90 ? -14.049 1.366 -14.862 1.00 92.56 90 GLN A N 1
ATOM 713 C CA . GLN A 1 90 ? -13.336 2.603 -14.558 1.00 92.56 90 GLN A CA 1
ATOM 714 C C . GLN A 1 90 ? -14.365 3.659 -14.176 1.00 92.56 90 GLN A C 1
ATOM 716 O O . GLN A 1 90 ? -15.278 3.950 -14.946 1.00 92.56 90 GLN A O 1
ATOM 721 N N . VAL A 1 91 ? -14.229 4.191 -12.966 1.00 92.81 91 VAL A N 1
ATOM 722 C CA . VAL A 1 91 ? -15.053 5.278 -12.442 1.00 92.81 91 VAL A CA 1
ATOM 723 C C . VAL A 1 91 ? -14.099 6.334 -11.919 1.00 92.81 91 VAL A C 1
ATOM 725 O O . VAL A 1 91 ? -13.171 6.017 -11.178 1.00 92.81 91 VAL A O 1
ATOM 728 N N . GLU A 1 92 ? -14.324 7.581 -12.309 1.00 93.38 92 GLU A N 1
ATOM 729 C CA . GLU A 1 92 ? -13.473 8.700 -11.929 1.00 93.38 92 GLU A CA 1
ATOM 730 C C . GLU A 1 92 ? -14.314 9.825 -11.346 1.00 93.38 92 GLU A C 1
ATOM 732 O O . GLU A 1 92 ? -15.436 10.094 -11.783 1.00 93.38 92 GLU A O 1
ATOM 737 N N . ARG A 1 93 ? -13.755 10.494 -10.338 1.00 92.38 93 ARG A N 1
ATOM 738 C CA . ARG A 1 93 ? -14.339 11.695 -9.757 1.00 92.38 93 ARG A CA 1
ATOM 739 C C . ARG A 1 93 ? -13.233 12.661 -9.378 1.00 92.38 93 ARG A C 1
ATOM 741 O O . ARG A 1 93 ? -12.320 12.298 -8.644 1.00 92.38 93 ARG A O 1
ATOM 748 N N . VAL A 1 94 ? -13.352 13.900 -9.841 1.00 94.06 94 VAL A N 1
ATOM 749 C CA . VAL A 1 94 ? -12.458 14.986 -9.437 1.00 94.06 94 VAL A CA 1
ATOM 750 C C . VAL A 1 94 ? -12.974 15.582 -8.133 1.00 94.06 94 VAL A C 1
ATOM 752 O O . VAL A 1 94 ? -14.150 15.930 -8.020 1.00 94.06 94 VAL A O 1
ATOM 755 N N . ILE A 1 95 ? -12.087 15.695 -7.149 1.00 89.56 95 ILE A N 1
ATOM 756 C CA . ILE A 1 95 ? -12.344 16.372 -5.879 1.00 89.56 95 ILE A CA 1
ATOM 757 C C . ILE A 1 95 ? -11.301 17.470 -5.684 1.00 89.56 95 ILE A C 1
ATOM 759 O O . ILE A 1 95 ? -10.158 17.331 -6.119 1.00 89.56 95 ILE A O 1
ATOM 763 N N . GLY A 1 96 ? -11.692 18.568 -5.039 1.00 90.75 96 GLY A N 1
ATOM 764 C CA . GLY A 1 96 ? -10.735 19.590 -4.624 1.00 90.75 96 GLY A CA 1
ATOM 765 C C . GLY A 1 96 ? -9.751 19.014 -3.608 1.00 90.75 96 GLY A C 1
ATOM 766 O O . GLY A 1 96 ? -10.140 18.210 -2.757 1.00 90.75 96 GLY A O 1
ATOM 767 N N . MET A 1 97 ? -8.484 19.421 -3.697 1.00 86.56 97 MET A N 1
ATOM 768 C CA . MET A 1 97 ? -7.455 18.961 -2.769 1.00 86.56 97 MET A CA 1
ATOM 769 C C . MET A 1 97 ? -7.808 19.410 -1.343 1.00 86.56 97 MET A C 1
ATOM 771 O O . MET A 1 97 ? -7.936 20.616 -1.114 1.00 86.56 97 MET A O 1
ATOM 775 N N . PRO A 1 98 ? -7.989 18.489 -0.380 1.00 85.94 98 PRO A N 1
ATOM 776 C CA . PRO A 1 98 ? -8.309 18.880 0.981 1.00 85.94 98 PRO A CA 1
ATOM 777 C C . PRO A 1 98 ? -7.088 19.524 1.641 1.00 85.94 98 PRO A C 1
ATOM 779 O O . PRO A 1 98 ? -5.975 19.007 1.539 1.00 85.94 98 PRO A O 1
ATOM 782 N N . THR A 1 99 ? -7.302 20.621 2.365 1.00 86.81 99 THR A N 1
ATOM 783 C CA . THR A 1 99 ? -6.269 21.224 3.213 1.00 86.81 99 THR A CA 1
ATOM 784 C C . THR A 1 99 ? -6.264 20.508 4.562 1.00 86.81 99 THR A C 1
ATOM 786 O O . THR A 1 99 ? -7.243 20.629 5.308 1.00 86.81 99 THR A O 1
ATOM 789 N N . PRO A 1 100 ? -5.215 19.740 4.904 1.00 83.94 100 PRO A N 1
ATOM 790 C CA . PRO A 1 100 ? -5.144 19.123 6.215 1.00 83.94 100 PRO A CA 1
ATOM 791 C C . PRO A 1 100 ? -4.961 20.188 7.308 1.00 83.94 100 PRO A C 1
ATOM 793 O O . PRO A 1 100 ? -4.302 21.204 7.076 1.00 83.94 100 PRO A O 1
ATOM 796 N N . PRO A 1 101 ? -5.510 19.964 8.516 1.00 82.00 101 PRO A N 1
ATOM 797 C CA . PRO A 1 101 ? -5.145 20.744 9.693 1.00 82.00 101 PRO A CA 1
ATOM 798 C C . PRO A 1 101 ? -3.629 20.732 9.928 1.00 82.00 101 PRO A C 1
ATOM 800 O O . PRO A 1 101 ? -2.939 19.791 9.530 1.00 82.00 101 PRO A O 1
ATOM 803 N N . THR A 1 102 ? -3.119 21.745 10.630 1.00 84.94 102 THR A N 1
ATOM 804 C CA . THR A 1 102 ? -1.697 21.855 10.979 1.00 84.94 102 THR A CA 1
ATOM 805 C C . THR A 1 102 ? -1.172 20.550 11.588 1.00 84.94 102 THR A C 1
ATOM 807 O O . THR A 1 102 ? -1.810 19.968 12.468 1.00 84.94 102 THR A O 1
ATOM 810 N N . ASN A 1 103 ? 0.004 20.109 11.130 1.00 85.38 103 ASN A N 1
ATOM 811 C CA . ASN A 1 103 ? 0.688 18.875 11.541 1.00 85.38 103 ASN A CA 1
ATOM 812 C C . ASN A 1 103 ? 0.018 17.557 11.109 1.00 85.38 103 ASN A C 1
ATOM 814 O O . ASN A 1 103 ? 0.391 16.502 11.619 1.00 85.38 103 ASN A O 1
ATOM 818 N N .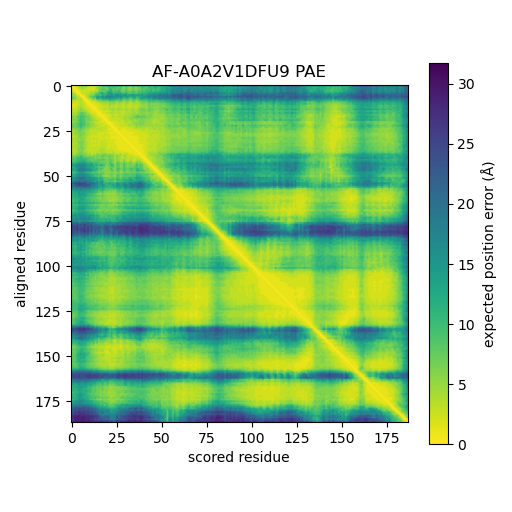 LEU A 1 104 ? -0.940 17.581 10.177 1.00 89.25 104 LEU A N 1
ATOM 819 C CA . LEU A 1 104 ? -1.520 16.373 9.580 1.00 89.25 104 LEU A CA 1
ATOM 820 C C . LEU A 1 104 ? -1.180 16.274 8.090 1.00 89.25 104 LEU A C 1
ATOM 822 O O . LEU A 1 104 ? -1.049 17.284 7.401 1.00 89.25 104 LEU A O 1
ATOM 826 N N . THR A 1 105 ? -1.062 15.049 7.577 1.00 89.31 105 THR A N 1
ATOM 827 C CA . THR A 1 105 ? -0.811 14.803 6.150 1.00 89.31 105 THR A CA 1
ATOM 828 C C . THR A 1 105 ? -2.095 14.480 5.386 1.00 89.31 105 THR A C 1
ATOM 830 O O . THR A 1 105 ? -3.064 13.943 5.931 1.00 89.31 105 THR A O 1
ATOM 833 N N . ILE A 1 106 ? -2.086 14.751 4.078 1.00 90.62 106 ILE A N 1
ATOM 834 C CA . ILE A 1 106 ? -3.151 14.309 3.166 1.00 90.62 106 ILE A CA 1
ATOM 835 C C . ILE A 1 106 ? -3.257 12.778 3.146 1.00 90.62 106 ILE A C 1
ATOM 837 O O . ILE A 1 106 ? -4.363 12.246 3.117 1.00 90.62 106 ILE A O 1
ATOM 841 N N . ALA A 1 107 ? -2.130 12.063 3.215 1.00 88.50 107 ALA A N 1
ATOM 842 C CA . ALA A 1 107 ? -2.128 10.604 3.268 1.00 88.50 107 ALA A CA 1
ATOM 843 C C . ALA A 1 107 ? -2.918 10.087 4.482 1.00 88.50 107 ALA A C 1
ATOM 845 O O . ALA A 1 107 ? -3.744 9.184 4.341 1.00 88.50 107 ALA A O 1
ATOM 846 N N . SER A 1 108 ? -2.745 10.701 5.657 1.00 89.94 108 SER A N 1
ATOM 847 C CA . SER A 1 108 ? -3.519 10.368 6.860 1.00 89.94 108 SER A CA 1
ATOM 848 C C . SER A 1 108 ? -5.016 10.645 6.674 1.00 89.94 108 SER A C 1
ATOM 850 O O . SER A 1 108 ? -5.843 9.834 7.089 1.00 89.94 108 SER A O 1
ATOM 852 N N . LEU A 1 109 ? -5.388 11.747 6.007 1.00 89.81 109 LEU A N 1
ATOM 853 C CA . LEU A 1 109 ? -6.792 12.043 5.684 1.00 89.81 109 LEU A CA 1
ATOM 854 C C . LEU A 1 109 ? -7.414 10.987 4.765 1.00 89.81 109 LEU A C 1
ATOM 856 O O . LEU A 1 109 ? -8.533 10.543 5.021 1.00 89.81 109 LEU A O 1
ATOM 860 N N . ILE A 1 110 ? -6.695 10.574 3.718 1.00 90.69 110 ILE A N 1
ATOM 861 C CA . ILE A 1 110 ? -7.157 9.548 2.773 1.00 90.69 110 ILE A CA 1
ATOM 862 C C . ILE A 1 110 ? -7.348 8.209 3.493 1.00 90.69 110 ILE A C 1
ATOM 864 O O . ILE A 1 110 ? -8.378 7.564 3.310 1.00 90.69 110 ILE A O 1
ATOM 868 N N . ASN A 1 111 ? -6.419 7.825 4.372 1.00 91.06 111 ASN A N 1
ATOM 869 C CA . ASN A 1 111 ? -6.535 6.600 5.169 1.00 91.06 111 ASN A CA 1
A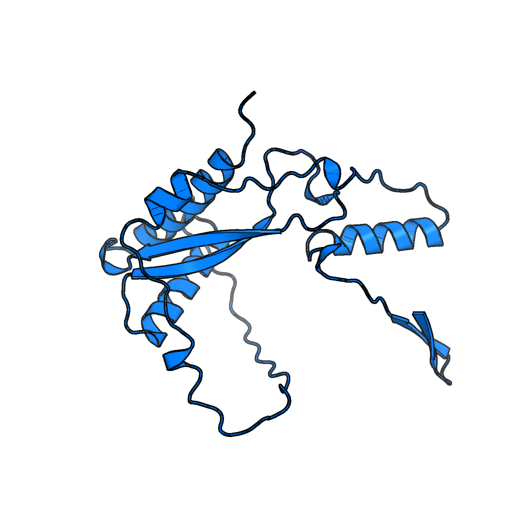TOM 870 C C . ASN A 1 111 ? -7.733 6.634 6.134 1.00 91.06 111 ASN A C 1
ATOM 872 O O . ASN A 1 111 ? -8.441 5.637 6.278 1.00 91.06 111 ASN A O 1
ATOM 876 N N . VAL A 1 112 ? -8.031 7.786 6.751 1.00 91.00 112 VAL A N 1
ATOM 877 C CA . VAL A 1 112 ? -9.264 7.945 7.545 1.00 91.00 112 VAL A CA 1
ATOM 878 C C . VAL A 1 112 ? -10.506 7.834 6.667 1.00 91.00 112 VAL A C 1
ATOM 880 O O . VAL A 1 112 ? -11.463 7.163 7.050 1.00 91.00 112 VAL A O 1
ATOM 883 N N . ALA A 1 113 ? -10.520 8.482 5.501 1.00 91.50 113 ALA A N 1
ATOM 884 C CA . ALA A 1 113 ? -11.649 8.401 4.580 1.00 91.50 113 ALA A CA 1
ATOM 885 C C . ALA A 1 113 ? -11.905 6.949 4.149 1.00 91.50 113 ALA A C 1
ATOM 887 O O . ALA A 1 113 ? -13.047 6.496 4.194 1.00 91.50 113 ALA A O 1
ATOM 888 N N . TRP A 1 114 ? -10.843 6.205 3.828 1.00 93.81 114 TRP A N 1
ATOM 889 C CA . TRP A 1 114 ? -10.921 4.785 3.503 1.00 93.81 114 TRP A CA 1
ATOM 890 C C . TRP A 1 114 ? -11.457 3.950 4.668 1.00 93.81 114 TRP A C 1
ATOM 892 O O . TRP A 1 114 ? -12.412 3.201 4.487 1.00 93.81 114 TRP A O 1
ATOM 902 N N . ALA A 1 115 ? -10.944 4.147 5.885 1.00 93.00 115 ALA A N 1
ATOM 903 C CA . ALA A 1 115 ? -11.451 3.455 7.068 1.00 93.00 115 ALA A CA 1
ATOM 904 C C . ALA A 1 115 ? -12.952 3.704 7.292 1.00 93.00 115 ALA A C 1
ATOM 906 O O . ALA A 1 115 ? -13.699 2.773 7.575 1.00 93.00 115 ALA A O 1
ATOM 907 N N . LYS A 1 116 ? -13.425 4.943 7.096 1.00 92.12 116 LYS A N 1
ATOM 908 C CA . LYS A 1 116 ? -14.858 5.266 7.203 1.00 92.12 116 LYS A CA 1
ATOM 909 C C . LYS A 1 116 ? -15.694 4.564 6.134 1.00 92.12 116 LYS A C 1
ATOM 911 O O . LYS A 1 116 ? -16.795 4.124 6.449 1.00 92.12 116 LYS A O 1
ATOM 916 N N . VAL A 1 117 ? -15.185 4.441 4.906 1.00 93.44 117 VAL A N 1
ATOM 917 C CA . VAL A 1 117 ? -15.838 3.657 3.844 1.00 93.44 117 VAL A CA 1
ATOM 918 C C . VAL A 1 117 ? -15.939 2.188 4.254 1.00 93.44 117 VAL A C 1
ATOM 920 O O . VAL A 1 117 ? -17.014 1.605 4.148 1.00 93.44 117 VAL A O 1
ATOM 923 N N . LEU A 1 118 ? -14.869 1.608 4.802 1.00 94.06 118 LEU A N 1
ATOM 924 C CA . LEU A 1 118 ? -14.887 0.229 5.295 1.00 94.06 118 LEU A CA 1
ATOM 925 C C . LEU A 1 118 ? -15.902 0.028 6.422 1.00 94.06 118 LEU A C 1
ATOM 927 O O . LEU A 1 118 ? -16.679 -0.921 6.368 1.00 94.06 118 LEU A O 1
ATOM 931 N N . CYS A 1 119 ? -15.958 0.943 7.392 1.00 92.44 119 CYS A N 1
ATOM 932 C CA . CYS A 1 119 ? -16.966 0.911 8.452 1.00 92.44 119 CYS A CA 1
ATOM 933 C C . CYS A 1 119 ? -18.394 0.984 7.897 1.00 92.44 119 CYS A C 1
ATOM 935 O O . CYS A 1 119 ? -19.287 0.314 8.400 1.00 92.44 119 CYS A O 1
ATOM 937 N N . GLN A 1 120 ? -18.627 1.789 6.856 1.00 92.00 120 GLN A N 1
ATOM 938 C CA . GLN A 1 120 ? -19.942 1.890 6.218 1.00 92.00 120 GLN A CA 1
ATOM 939 C C . GLN A 1 120 ? -20.329 0.620 5.458 1.00 92.00 120 GLN A C 1
ATOM 941 O O . GLN A 1 120 ? -21.496 0.242 5.483 1.00 92.00 120 GLN A O 1
ATOM 946 N N . ILE A 1 121 ? -19.370 -0.029 4.794 1.00 92.94 121 ILE A N 1
ATOM 947 C CA . ILE A 1 121 ? -19.606 -1.272 4.047 1.00 92.94 121 ILE A CA 1
ATOM 948 C C . ILE A 1 121 ? -19.858 -2.446 4.997 1.00 92.94 121 ILE A C 1
ATOM 950 O O . ILE A 1 121 ? -20.742 -3.256 4.749 1.00 92.94 121 ILE A O 1
ATOM 954 N N . THR A 1 122 ? -19.072 -2.546 6.068 1.00 91.94 122 THR A N 1
ATOM 955 C CA . THR A 1 122 ? -19.080 -3.710 6.972 1.00 91.94 122 THR A CA 1
ATOM 956 C C . THR A 1 122 ? -20.006 -3.553 8.174 1.00 91.94 122 THR A C 1
ATOM 958 O O . THR A 1 122 ? -20.383 -4.542 8.792 1.00 91.94 122 THR A O 1
ATOM 961 N N . GLY A 1 123 ? -20.369 -2.319 8.533 1.00 90.75 123 GLY A N 1
ATOM 962 C CA . GLY A 1 123 ? -21.039 -2.012 9.798 1.00 90.75 123 GLY A CA 1
ATOM 963 C C . GLY A 1 123 ? -20.115 -2.092 11.023 1.00 90.75 123 GLY A C 1
ATOM 964 O O . GLY A 1 123 ? -20.569 -1.850 12.142 1.00 90.75 123 GLY A O 1
ATOM 965 N N . GLU A 1 124 ? -18.830 -2.406 10.837 1.00 91.62 124 GLU A N 1
ATOM 966 C CA . GLU A 1 124 ? -17.847 -2.523 11.913 1.00 91.62 124 GLU A CA 1
ATOM 967 C C . GLU A 1 124 ? -17.281 -1.156 12.313 1.00 91.62 124 GLU A C 1
ATOM 969 O O . GLU A 1 124 ? -17.157 -0.234 11.507 1.00 91.62 124 GLU A O 1
ATOM 974 N N . GLN A 1 125 ? -16.893 -1.021 13.581 1.00 91.19 125 GLN A N 1
ATOM 975 C CA . GLN A 1 125 ? -16.247 0.190 14.104 1.00 91.19 125 GLN A CA 1
ATOM 976 C C . GLN A 1 125 ? -14.742 0.025 14.333 1.00 91.19 125 GLN A C 1
ATOM 978 O O . GLN A 1 125 ? -14.059 1.023 14.554 1.00 91.19 125 GLN A O 1
ATOM 983 N N . ASP A 1 126 ? -14.246 -1.210 14.301 1.00 93.25 126 ASP A N 1
ATOM 984 C CA . ASP A 1 126 ? -12.834 -1.571 14.383 1.00 93.25 126 ASP A CA 1
ATOM 985 C C . ASP A 1 126 ? -12.457 -2.246 13.069 1.00 93.25 126 ASP A C 1
ATOM 987 O O . ASP A 1 126 ? -12.804 -3.403 12.848 1.00 93.25 126 ASP A O 1
ATOM 991 N N . VAL A 1 127 ? -11.811 -1.495 12.179 1.00 94.31 127 VAL A N 1
ATOM 992 C CA . VAL A 1 127 ? -11.457 -1.975 10.841 1.00 94.31 127 VAL A CA 1
ATOM 993 C C . VAL A 1 127 ? -9.950 -2.109 10.687 1.00 94.31 127 VAL A C 1
ATOM 995 O O . VAL A 1 127 ? -9.182 -1.250 11.126 1.00 94.31 127 VAL A O 1
ATOM 998 N N . VAL A 1 128 ? -9.525 -3.180 10.022 1.00 94.31 128 VAL A N 1
ATOM 999 C CA . VAL A 1 128 ? -8.135 -3.483 9.692 1.00 94.31 128 VAL A CA 1
ATOM 1000 C C . VAL A 1 128 ? -7.998 -3.651 8.188 1.00 94.31 128 VAL A C 1
ATOM 1002 O O . VAL A 1 128 ? -8.713 -4.436 7.570 1.00 94.31 128 VAL A O 1
ATOM 1005 N N . TYR A 1 129 ? -7.032 -2.956 7.597 1.00 92.88 129 TYR A N 1
ATOM 1006 C CA . TYR A 1 129 ? -6.690 -3.100 6.184 1.00 92.88 129 TYR A CA 1
ATOM 1007 C C . TYR A 1 129 ? -5.179 -3.024 5.969 1.00 92.88 129 TYR A C 1
ATOM 1009 O O . TYR A 1 129 ? -4.433 -2.547 6.823 1.00 92.88 129 TYR A O 1
ATOM 1017 N N . GLY A 1 130 ? -4.718 -3.521 4.822 1.00 90.00 130 GLY A N 1
ATOM 1018 C CA . GLY A 1 130 ? -3.332 -3.359 4.395 1.00 90.00 130 GLY A CA 1
ATOM 1019 C C . GLY A 1 130 ? -3.139 -2.010 3.710 1.00 90.00 130 GLY A C 1
ATOM 1020 O O . GLY A 1 130 ? -3.834 -1.714 2.740 1.00 90.00 130 GLY A O 1
ATOM 1021 N N . ASN A 1 131 ? -2.191 -1.213 4.192 1.00 88.12 131 ASN A N 1
ATOM 1022 C CA . ASN A 1 131 ? -1.694 -0.038 3.493 1.00 88.12 131 ASN A CA 1
ATOM 1023 C C . ASN A 1 131 ? -0.388 -0.390 2.769 1.00 88.12 131 ASN A C 1
ATOM 1025 O O . ASN A 1 131 ? 0.458 -1.107 3.304 1.00 88.12 131 ASN A O 1
ATOM 1029 N N . LEU A 1 132 ? -0.243 0.091 1.539 1.00 85.06 132 LEU A N 1
ATOM 1030 C CA . LEU A 1 132 ? 0.920 -0.162 0.700 1.00 85.06 132 LEU A CA 1
ATOM 1031 C C . LEU A 1 132 ? 1.946 0.946 0.935 1.00 85.06 132 LEU A C 1
ATOM 1033 O O . LEU A 1 132 ? 1.672 2.114 0.664 1.00 85.06 132 LEU A O 1
ATOM 1037 N N . VAL A 1 133 ? 3.123 0.579 1.427 1.00 79.25 133 VAL A N 1
ATOM 1038 C CA . VAL A 1 133 ? 4.210 1.519 1.715 1.00 79.25 133 VAL A CA 1
ATOM 1039 C C . VAL A 1 133 ? 5.467 1.126 0.953 1.00 79.25 133 VAL A C 1
ATOM 1041 O O . VAL A 1 133 ? 5.725 -0.054 0.710 1.00 79.25 133 VAL A O 1
ATOM 1044 N N . ALA A 1 134 ? 6.266 2.123 0.583 1.00 75.06 134 ALA A N 1
ATOM 1045 C CA . ALA A 1 134 ? 7.647 1.885 0.195 1.00 75.06 134 ALA A CA 1
ATOM 1046 C C . ALA A 1 134 ? 8.394 1.398 1.440 1.00 75.06 134 ALA A C 1
ATOM 1048 O O . ALA A 1 134 ? 8.442 2.121 2.432 1.00 75.06 134 ALA A O 1
ATOM 1049 N N . GLY A 1 135 ? 8.951 0.189 1.423 1.00 65.88 135 GLY A N 1
ATOM 1050 C CA . GLY A 1 135 ? 9.790 -0.276 2.519 1.00 65.88 135 GLY A CA 1
ATOM 1051 C C . GLY A 1 135 ? 11.097 0.495 2.487 1.00 65.88 135 GLY A C 1
ATOM 1052 O O . GLY A 1 135 ? 12.011 0.099 1.780 1.00 65.88 135 GLY A O 1
ATOM 1053 N N . ASN A 1 136 ? 11.181 1.618 3.194 1.00 60.72 136 ASN A N 1
ATOM 1054 C CA . ASN A 1 136 ? 12.367 2.466 3.153 1.00 60.72 136 ASN A CA 1
ATOM 1055 C C . ASN A 1 136 ? 13.496 1.945 4.044 1.00 60.72 136 ASN A C 1
ATOM 1057 O O . ASN A 1 136 ? 14.629 2.317 3.783 1.00 60.72 136 ASN A O 1
ATOM 1061 N N . GLY A 1 137 ? 13.236 1.065 5.020 1.00 55.72 137 GLY A N 1
ATOM 1062 C CA . GLY A 1 137 ? 14.249 0.282 5.747 1.00 55.72 137 GLY A CA 1
ATOM 1063 C C . GLY A 1 137 ? 15.408 1.080 6.370 1.00 55.72 137 GLY A C 1
ATOM 1064 O O . GLY A 1 137 ? 16.441 0.497 6.685 1.00 55.72 137 GLY A O 1
ATOM 1065 N N . GLY A 1 138 ? 15.311 2.413 6.437 1.00 58.91 138 GLY A N 1
ATOM 1066 C CA . GLY A 1 138 ? 16.453 3.307 6.654 1.00 58.91 138 GLY A CA 1
ATOM 1067 C C . GLY A 1 138 ? 17.535 3.299 5.554 1.00 58.91 138 GLY A C 1
ATOM 1068 O O . GLY A 1 138 ? 18.611 3.840 5.787 1.00 58.91 138 GLY A O 1
ATOM 1069 N N . ILE A 1 139 ? 17.295 2.704 4.379 1.00 62.38 139 ILE A N 1
ATOM 1070 C CA . ILE A 1 139 ? 18.252 2.608 3.266 1.00 62.38 139 ILE A CA 1
ATOM 1071 C C . ILE A 1 139 ? 18.182 3.887 2.411 1.00 62.38 139 ILE A C 1
ATOM 1073 O O . ILE A 1 139 ? 17.167 4.130 1.744 1.00 62.38 139 ILE A O 1
ATOM 1077 N N . PRO A 1 140 ? 19.256 4.702 2.360 1.00 63.69 140 PRO A N 1
ATOM 1078 C CA . PRO A 1 140 ? 19.351 5.795 1.399 1.00 63.69 140 PRO A CA 1
ATOM 1079 C C . PRO A 1 140 ? 19.216 5.252 -0.028 1.00 63.69 140 PRO A C 1
ATOM 1081 O O . PRO A 1 140 ? 19.728 4.178 -0.332 1.00 63.69 140 PRO A O 1
ATOM 1084 N N . SER A 1 141 ? 18.535 5.985 -0.910 1.00 67.62 141 SER A N 1
ATOM 1085 C CA . SER A 1 141 ? 18.333 5.583 -2.312 1.00 67.62 141 SER A CA 1
ATOM 1086 C C . SER A 1 141 ? 17.455 4.345 -2.547 1.00 67.62 141 SER A C 1
ATOM 1088 O O . SER A 1 141 ? 17.513 3.748 -3.620 1.00 67.62 141 SER A O 1
ATOM 1090 N N . VAL A 1 142 ? 16.569 3.972 -1.615 1.00 70.50 142 VAL A N 1
ATOM 1091 C CA . VAL A 1 142 ? 15.609 2.870 -1.844 1.00 70.50 142 VAL A CA 1
ATOM 1092 C C . VAL A 1 142 ? 14.756 3.054 -3.109 1.00 70.50 142 VAL A C 1
ATOM 1094 O O . VAL A 1 142 ? 14.436 2.087 -3.792 1.00 70.50 142 VAL A O 1
ATOM 1097 N N . THR A 1 143 ? 14.440 4.299 -3.473 1.00 72.12 143 THR A N 1
ATOM 1098 C CA . THR A 1 143 ? 13.690 4.640 -4.693 1.00 72.12 143 THR A CA 1
ATOM 1099 C C . THR A 1 143 ? 14.490 4.411 -5.979 1.00 72.12 143 THR A C 1
ATOM 1101 O O . THR A 1 143 ? 13.924 4.457 -7.067 1.00 72.12 143 THR A O 1
ATOM 1104 N N . GLU A 1 144 ? 15.801 4.196 -5.867 1.00 78.62 144 GLU A N 1
ATOM 1105 C CA . GLU A 1 144 ? 16.708 3.897 -6.979 1.00 78.62 144 GLU A CA 1
ATOM 1106 C C . GLU A 1 144 ? 16.956 2.388 -7.120 1.00 78.62 144 GLU A C 1
ATOM 1108 O O . GLU A 1 144 ? 17.478 1.952 -8.146 1.00 78.62 144 GLU A O 1
ATOM 1113 N N . ILE A 1 145 ? 16.567 1.581 -6.123 1.00 82.00 145 ILE A N 1
ATOM 1114 C CA . ILE A 1 145 ? 16.664 0.121 -6.180 1.00 82.00 145 ILE A CA 1
ATOM 1115 C C . ILE A 1 145 ? 15.651 -0.406 -7.193 1.00 82.00 145 ILE A C 1
ATOM 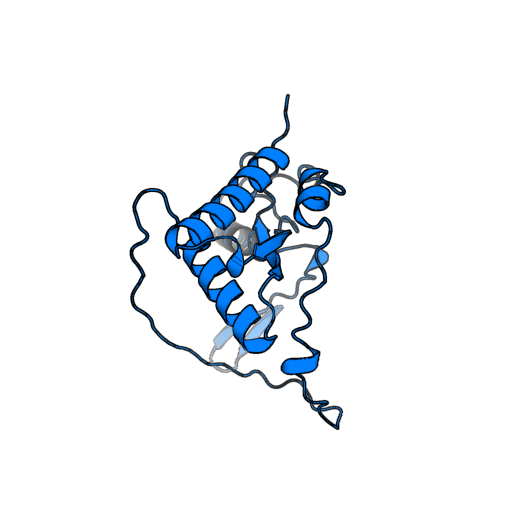1117 O O . ILE A 1 145 ? 14.460 -0.102 -7.135 1.00 82.00 145 ILE A O 1
ATOM 1121 N N . VAL A 1 146 ? 16.120 -1.255 -8.105 1.00 85.19 146 VAL A N 1
ATOM 1122 C CA . VAL A 1 146 ? 15.244 -2.022 -8.993 1.00 85.19 146 VAL A CA 1
ATOM 1123 C C . VAL A 1 146 ? 14.952 -3.368 -8.337 1.00 85.19 146 VAL A C 1
ATOM 1125 O O . VAL A 1 146 ? 15.803 -4.258 -8.320 1.00 85.19 146 VAL A O 1
ATOM 1128 N N . GLY A 1 147 ? 13.754 -3.497 -7.769 1.00 83.38 147 GLY A N 1
ATOM 1129 C CA . GLY A 1 147 ? 13.304 -4.691 -7.058 1.00 83.38 147 GLY A CA 1
ATOM 1130 C C . GLY A 1 147 ? 11.926 -4.509 -6.410 1.00 83.38 147 GLY A C 1
ATOM 1131 O O . GLY A 1 147 ? 11.342 -3.430 -6.506 1.00 83.38 147 GLY A O 1
ATOM 1132 N N . PRO A 1 148 ? 11.378 -5.558 -5.773 1.00 81.19 148 PRO A N 1
ATOM 1133 C CA . PRO A 1 148 ? 10.123 -5.490 -5.030 1.00 81.19 148 PRO A CA 1
ATOM 1134 C C . PRO A 1 148 ? 10.347 -4.886 -3.631 1.00 81.19 148 PRO A C 1
ATOM 1136 O O . PRO A 1 148 ? 10.468 -5.604 -2.639 1.00 81.19 148 PRO A O 1
ATOM 1139 N N . CYS A 1 149 ? 10.408 -3.560 -3.552 1.00 79.50 149 CYS A N 1
ATOM 1140 C CA . CYS A 1 149 ? 10.624 -2.803 -2.316 1.00 79.50 149 CYS A CA 1
ATOM 1141 C C . CYS A 1 149 ? 9.311 -2.399 -1.615 1.00 79.50 149 CYS A C 1
ATOM 1143 O O . CYS A 1 149 ? 9.335 -1.850 -0.512 1.00 79.50 149 CYS A O 1
ATOM 1145 N N . LEU A 1 150 ? 8.154 -2.642 -2.235 1.00 81.62 150 LEU A N 1
ATOM 1146 C CA . LEU A 1 150 ? 6.842 -2.417 -1.629 1.00 81.62 150 LEU A CA 1
ATOM 1147 C C . LEU A 1 150 ? 6.528 -3.414 -0.508 1.00 81.62 150 LEU A C 1
ATOM 1149 O O . LEU A 1 150 ? 6.729 -4.620 -0.640 1.00 81.62 150 LEU A O 1
ATOM 1153 N N . ASN A 1 151 ? 5.936 -2.902 0.570 1.00 79.56 151 ASN A N 1
ATOM 1154 C CA . ASN A 1 151 ? 5.475 -3.688 1.707 1.00 79.56 151 ASN A CA 1
ATOM 1155 C C . ASN A 1 151 ? 4.013 -3.366 2.035 1.00 79.56 151 ASN A C 1
ATOM 1157 O O . ASN A 1 151 ? 3.575 -2.222 1.915 1.00 79.56 151 ASN A O 1
ATOM 1161 N N . PHE A 1 152 ? 3.269 -4.368 2.501 1.00 83.69 152 PHE A N 1
ATOM 1162 C CA . PHE A 1 152 ? 1.944 -4.157 3.078 1.00 83.69 152 PHE A CA 1
ATOM 1163 C C . PHE A 1 152 ? 2.060 -4.068 4.598 1.00 83.69 152 PHE A C 1
ATOM 1165 O O . PHE A 1 152 ? 2.490 -5.014 5.265 1.00 83.69 152 PHE A O 1
ATOM 1172 N N . VAL A 1 153 ? 1.648 -2.933 5.152 1.00 84.94 153 VAL A N 1
ATOM 1173 C CA . VAL A 1 153 ? 1.581 -2.708 6.597 1.00 84.94 153 VAL A CA 1
ATOM 1174 C C . VAL A 1 153 ? 0.128 -2.711 7.053 1.00 84.94 153 VAL A C 1
ATOM 1176 O O . VAL A 1 153 ? -0.719 -2.100 6.403 1.00 84.94 153 VAL A O 1
ATOM 1179 N N . PRO A 1 154 ? -0.206 -3.409 8.148 1.00 89.31 154 PRO A N 1
ATOM 1180 C CA . PRO A 1 154 ? -1.552 -3.349 8.684 1.00 89.31 154 PRO A CA 1
ATOM 1181 C C . PRO A 1 154 ? -1.813 -1.963 9.276 1.00 89.31 154 PRO A C 1
ATOM 1183 O O . PRO A 1 154 ? -1.006 -1.460 10.056 1.00 89.31 154 PRO A O 1
ATOM 1186 N N . VAL A 1 155 ? -2.967 -1.394 8.956 1.00 91.12 155 VAL A N 1
ATOM 1187 C CA . VAL A 1 155 ? -3.520 -0.208 9.610 1.00 91.12 155 VAL A CA 1
ATOM 1188 C C . VAL A 1 155 ? -4.794 -0.636 10.316 1.00 91.12 155 VAL A C 1
ATOM 1190 O O . VAL A 1 155 ? -5.656 -1.267 9.703 1.00 91.12 155 VAL A O 1
ATOM 1193 N N . ARG A 1 156 ? -4.908 -0.309 11.606 1.00 93.06 156 ARG A N 1
ATOM 1194 C CA . ARG A 1 156 ? -6.098 -0.600 12.413 1.00 93.06 156 ARG A CA 1
ATOM 1195 C C . ARG A 1 156 ? -6.736 0.698 12.875 1.00 93.06 156 ARG A C 1
ATOM 1197 O O . ARG A 1 156 ? -6.062 1.561 13.435 1.00 93.06 156 ARG A O 1
ATOM 1204 N N . VAL A 1 157 ? -8.040 0.828 12.676 1.00 91.94 157 VAL A N 1
ATOM 1205 C CA . VAL A 1 157 ? -8.778 2.058 12.955 1.00 91.94 157 VAL A CA 1
ATOM 1206 C C . VAL A 1 157 ? -10.007 1.743 13.797 1.00 91.94 157 VAL A C 1
ATOM 1208 O O . VAL A 1 157 ? -10.929 1.090 13.321 1.00 91.94 157 VAL A O 1
ATOM 1211 N N . LEU A 1 158 ? -10.035 2.261 15.031 1.00 90.25 158 LEU A N 1
ATOM 1212 C CA . LEU A 1 158 ? -11.201 2.202 15.918 1.00 90.25 158 LEU A CA 1
ATOM 1213 C C . LEU A 1 158 ? -11.940 3.542 15.901 1.00 90.25 158 LEU A C 1
ATOM 1215 O O . LEU A 1 158 ? -11.525 4.501 16.555 1.00 90.25 158 LEU A O 1
ATOM 1219 N N . VAL A 1 159 ? -13.067 3.604 15.197 1.00 81.56 159 VAL A N 1
ATOM 1220 C CA . VAL A 1 159 ? -13.833 4.847 15.003 1.00 81.56 159 VAL A CA 1
ATOM 1221 C C . VAL A 1 159 ? -14.485 5.339 16.301 1.00 81.56 159 VAL A C 1
ATOM 1223 O O . VAL A 1 159 ? -14.598 6.546 16.508 1.00 81.56 159 VAL A O 1
ATOM 1226 N N . THR A 1 160 ? -14.869 4.444 17.215 1.00 74.12 160 THR A N 1
ATOM 1227 C CA . THR A 1 160 ? -15.500 4.817 18.496 1.00 74.12 160 THR A CA 1
ATOM 1228 C C . THR A 1 160 ? -14.532 5.262 19.581 1.00 74.12 160 THR A C 1
ATOM 1230 O O . THR A 1 160 ? -14.943 5.970 20.501 1.00 74.12 160 THR A O 1
ATOM 1233 N N . SER A 1 161 ? -13.248 4.909 19.480 1.00 62.06 161 SER A N 1
ATOM 1234 C CA . SER A 1 161 ? -12.253 5.287 20.491 1.00 62.06 161 SER A CA 1
ATOM 1235 C C . SER A 1 161 ? -11.880 6.773 20.429 1.00 62.06 161 SER A C 1
ATOM 1237 O O . SER A 1 161 ? -11.385 7.322 21.413 1.00 62.06 161 SER A O 1
ATOM 1239 N N . THR A 1 162 ? -12.111 7.445 19.298 1.00 61.44 162 THR A N 1
ATOM 1240 C CA . THR A 1 162 ? -11.752 8.855 19.096 1.00 61.44 162 THR A CA 1
ATOM 1241 C C . THR A 1 162 ? -13.003 9.709 18.915 1.00 61.44 162 THR A C 1
ATOM 1243 O O . THR A 1 162 ? -13.676 9.629 17.892 1.00 61.44 162 THR A O 1
ATOM 1246 N N . ARG A 1 163 ? -13.307 10.583 19.885 1.00 61.22 163 ARG A N 1
ATOM 1247 C CA . ARG A 1 163 ? -14.490 11.470 19.834 1.00 61.22 163 ARG A CA 1
ATOM 1248 C C . ARG A 1 163 ? -14.426 12.551 18.742 1.00 61.22 163 ARG A C 1
ATOM 1250 O O . ARG A 1 163 ? -15.440 13.188 18.477 1.00 61.22 163 ARG A O 1
ATOM 1257 N N . THR A 1 164 ? -13.265 12.788 18.122 1.00 78.94 164 THR A N 1
ATOM 1258 C CA . THR A 1 164 ? -13.070 13.840 17.109 1.00 78.94 164 THR A CA 1
ATOM 1259 C C . THR A 1 164 ? -12.402 13.301 15.844 1.00 78.94 164 THR A C 1
ATOM 1261 O O . THR A 1 164 ? -11.527 12.436 15.905 1.00 78.94 164 THR A O 1
ATOM 1264 N N . SER A 1 165 ? -12.774 13.854 14.684 1.00 79.56 165 SER A N 1
ATOM 1265 C CA . SER A 1 165 ? -12.170 13.522 13.383 1.00 79.56 165 SER A CA 1
ATOM 1266 C C . SER A 1 165 ? -10.658 13.762 13.367 1.00 79.56 165 SER A C 1
ATOM 1268 O O . SER A 1 165 ? -9.909 12.940 12.851 1.00 79.56 165 S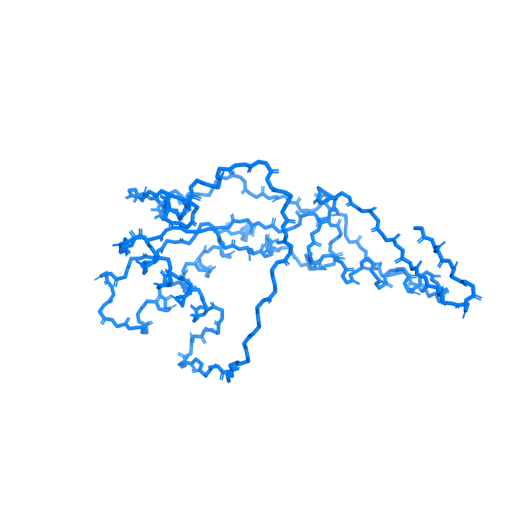ER A O 1
ATOM 1270 N N . THR A 1 166 ? -10.195 14.844 13.993 1.00 84.56 166 THR A N 1
ATOM 1271 C CA . THR A 1 166 ? -8.769 15.177 14.119 1.00 84.56 166 THR A CA 1
ATOM 1272 C C . THR A 1 166 ? -7.997 14.143 14.939 1.00 84.56 166 THR A C 1
ATOM 1274 O O . THR A 1 166 ? -6.870 13.806 14.582 1.00 84.56 166 THR A O 1
ATOM 1277 N N . GLY A 1 167 ? -8.594 13.616 16.016 1.00 85.81 167 GLY A N 1
ATOM 1278 C CA . GLY A 1 167 ? -7.974 12.568 16.831 1.00 85.81 167 GLY A CA 1
ATOM 1279 C C . GLY A 1 167 ? -7.761 11.276 16.043 1.00 85.81 167 GLY A C 1
ATOM 1280 O O . GLY A 1 167 ? -6.708 10.655 16.155 1.00 85.81 167 GLY A O 1
ATOM 1281 N N . LEU A 1 168 ? -8.718 10.926 15.179 1.00 87.75 168 LEU A N 1
ATOM 1282 C CA . LEU A 1 168 ? -8.617 9.753 14.312 1.00 87.75 168 LEU A CA 1
ATOM 1283 C C . LEU A 1 168 ? -7.499 9.898 13.271 1.00 87.75 168 LEU A C 1
ATOM 1285 O O . LEU A 1 168 ? -6.682 8.996 13.111 1.00 87.75 168 LEU A O 1
ATOM 1289 N N . VAL A 1 169 ? -7.424 11.054 12.601 1.00 89.50 169 VAL A N 1
ATOM 1290 C CA . VAL A 1 169 ? -6.369 11.335 11.606 1.00 89.50 169 VAL A CA 1
ATOM 1291 C C . VAL A 1 169 ? -4.988 11.310 12.255 1.00 89.50 169 VAL A C 1
ATOM 1293 O O . VAL A 1 169 ? -4.052 10.749 11.686 1.00 89.50 169 VAL A O 1
ATOM 1296 N N . ARG A 1 170 ? -4.864 11.877 13.460 1.00 90.06 170 ARG A N 1
ATOM 1297 C CA . ARG A 1 170 ? -3.616 11.849 14.225 1.00 90.06 170 ARG A CA 1
ATOM 1298 C C . ARG A 1 170 ? -3.206 10.425 14.593 1.00 90.06 170 ARG A C 1
ATOM 1300 O O . ARG A 1 170 ? -2.061 10.070 14.352 1.00 90.06 170 ARG A O 1
ATOM 1307 N N . SER A 1 171 ? -4.133 9.609 15.092 1.00 89.44 171 SER A N 1
ATOM 1308 C CA . SER A 1 171 ? -3.844 8.218 15.459 1.00 89.44 171 SER A CA 1
ATOM 1309 C C . SER A 1 171 ? -3.317 7.401 14.274 1.00 89.44 171 SER A C 1
ATOM 1311 O O . SER A 1 171 ? -2.355 6.654 14.426 1.00 89.44 171 SER A O 1
ATOM 1313 N N . ILE A 1 172 ? -3.890 7.574 13.077 1.00 89.94 172 ILE A N 1
ATOM 1314 C CA . ILE A 1 172 ? -3.377 6.911 11.868 1.00 89.94 172 ILE A CA 1
ATOM 1315 C C . ILE A 1 172 ? -1.991 7.443 11.486 1.00 89.94 172 ILE A C 1
ATOM 1317 O O . ILE A 1 172 ? -1.118 6.671 11.100 1.00 89.94 172 ILE A O 1
ATOM 1321 N N . GLN A 1 173 ? -1.758 8.752 11.601 1.00 90.12 173 GLN A N 1
ATOM 1322 C CA . GLN A 1 173 ? -0.440 9.316 11.316 1.00 90.12 173 GLN A CA 1
ATOM 1323 C C . GLN A 1 173 ? 0.636 8.782 12.266 1.00 90.12 173 GLN A C 1
AT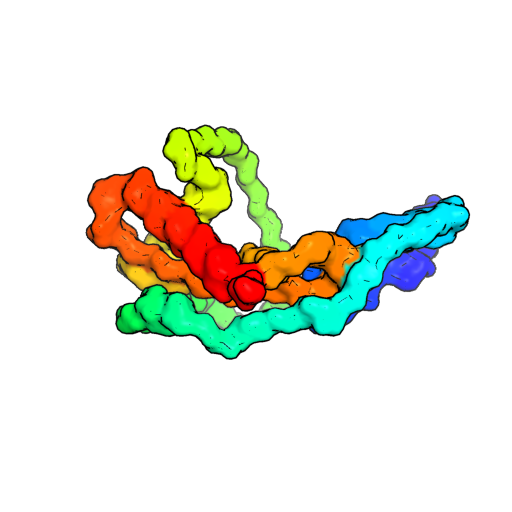OM 1325 O O . GLN A 1 173 ? 1.726 8.447 11.818 1.00 90.12 173 GLN A O 1
ATOM 1330 N N . GLU A 1 174 ? 0.325 8.672 13.556 1.00 88.69 174 GLU A N 1
ATOM 1331 C CA . GLU A 1 174 ? 1.214 8.085 14.565 1.00 88.69 174 GLU A CA 1
ATOM 1332 C C . GLU A 1 174 ? 1.502 6.606 14.266 1.00 88.69 174 GLU A C 1
ATOM 1334 O O . GLU A 1 174 ? 2.640 6.160 14.414 1.00 88.69 174 GLU A O 1
ATOM 1339 N N . GLN A 1 175 ? 0.512 5.850 13.771 1.00 87.81 175 GLN A N 1
ATOM 1340 C CA . GLN A 1 175 ? 0.747 4.491 13.269 1.00 87.81 175 GLN A CA 1
ATOM 1341 C C . GLN A 1 175 ? 1.748 4.488 12.106 1.00 87.81 175 GLN A C 1
ATOM 1343 O O . GLN A 1 175 ? 2.667 3.681 12.119 1.00 87.81 175 GLN A O 1
ATOM 1348 N N . HIS A 1 176 ? 1.641 5.399 11.134 1.00 82.81 176 HIS A N 1
ATOM 1349 C CA . HIS A 1 176 ? 2.613 5.472 10.033 1.00 82.81 176 HIS A CA 1
ATOM 1350 C C . HIS A 1 176 ? 4.024 5.848 10.500 1.00 82.81 176 HIS A C 1
ATOM 1352 O O . HIS A 1 176 ? 4.980 5.193 10.104 1.00 82.81 176 HIS A O 1
ATOM 1358 N N . VAL A 1 177 ? 4.158 6.843 11.382 1.00 81.50 177 VAL A N 1
ATOM 1359 C CA . VAL A 1 177 ? 5.471 7.254 11.912 1.00 81.50 177 VAL A CA 1
ATOM 1360 C C . VAL A 1 177 ? 6.125 6.122 12.705 1.00 81.50 177 VAL A C 1
ATOM 1362 O O . VAL A 1 177 ? 7.295 5.818 12.506 1.00 81.50 177 VAL A O 1
ATOM 1365 N N . SER A 1 178 ? 5.361 5.444 13.564 1.00 76.88 178 SER A N 1
ATOM 1366 C CA . SER A 1 178 ? 5.889 4.317 14.344 1.00 76.88 178 SER A CA 1
ATOM 1367 C C . SER A 1 178 ? 6.225 3.089 13.492 1.00 76.88 178 SER A C 1
ATOM 1369 O O . SER A 1 178 ? 7.086 2.298 13.879 1.00 76.88 178 SER A O 1
ATOM 1371 N N . LEU A 1 179 ? 5.583 2.927 12.329 1.00 71.00 179 LEU A N 1
ATOM 1372 C CA . LEU A 1 179 ? 5.966 1.916 11.344 1.00 71.00 179 LEU A CA 1
ATOM 1373 C C . LEU A 1 179 ? 7.326 2.253 10.719 1.00 71.00 179 LEU A C 1
ATOM 1375 O O . LEU A 1 179 ? 8.184 1.372 10.706 1.00 71.00 179 LEU A O 1
ATOM 1379 N N . ASP A 1 180 ? 7.546 3.507 10.313 1.00 63.41 180 ASP A N 1
ATOM 1380 C CA . ASP A 1 180 ? 8.821 3.973 9.745 1.00 63.41 180 ASP A CA 1
ATOM 1381 C C . ASP A 1 180 ? 9.987 3.835 10.746 1.00 63.41 180 ASP A C 1
ATOM 1383 O O . ASP A 1 180 ? 11.034 3.289 10.401 1.00 63.41 180 ASP A O 1
ATOM 1387 N N . GLU A 1 181 ? 9.801 4.238 12.010 1.00 57.41 181 GLU A N 1
ATOM 1388 C CA . GLU A 1 181 ? 10.818 4.083 13.074 1.00 57.41 181 GLU A CA 1
ATOM 1389 C C . GLU A 1 181 ? 11.140 2.610 13.368 1.00 57.41 181 GLU A C 1
ATOM 1391 O O . GLU A 1 181 ? 12.274 2.239 13.662 1.00 57.41 181 GLU A O 1
ATOM 1396 N N . SER A 1 182 ? 10.146 1.727 13.269 1.00 53.44 182 SER A N 1
ATOM 1397 C CA . SER A 1 182 ? 10.365 0.289 13.459 1.00 53.44 182 SER A CA 1
ATOM 1398 C C . SER A 1 182 ? 11.025 -0.400 12.254 1.00 53.44 182 SER A C 1
ATOM 1400 O O . SER A 1 182 ? 11.531 -1.526 12.379 1.00 53.44 182 SER A O 1
ATOM 1402 N N . ASP A 1 183 ? 11.032 0.276 11.105 1.00 52.72 183 ASP A N 1
ATOM 1403 C CA . ASP A 1 183 ? 11.680 -0.160 9.873 1.00 52.72 183 ASP A CA 1
ATOM 1404 C C . ASP A 1 183 ? 13.103 0.431 9.723 1.00 52.72 183 ASP A C 1
ATOM 1406 O O . ASP A 1 183 ? 13.870 -0.092 8.915 1.00 52.72 183 ASP A O 1
ATOM 1410 N N . SER A 1 184 ? 13.520 1.423 10.531 1.00 48.34 184 SER A N 1
ATOM 1411 C CA . SER A 1 184 ? 14.914 1.903 10.558 1.00 48.34 184 SER A CA 1
ATOM 1412 C C . SER A 1 184 ? 15.879 0.927 11.250 1.00 48.34 184 SER A C 1
ATOM 1414 O O . SER A 1 184 ? 15.552 0.280 12.247 1.00 48.34 184 SER A O 1
ATOM 1416 N N . ILE A 1 185 ? 17.086 0.802 10.689 1.00 45.69 185 ILE A N 1
ATOM 1417 C CA . ILE A 1 185 ? 18.208 0.063 11.278 1.00 45.69 185 ILE A CA 1
ATOM 1418 C C . ILE A 1 185 ? 18.798 0.931 12.394 1.00 45.69 185 ILE A C 1
ATOM 1420 O O . ILE A 1 185 ? 19.435 1.942 12.106 1.00 45.69 185 ILE A O 1
ATOM 1424 N N . ASP A 1 186 ? 18.601 0.534 13.650 1.00 36.34 186 ASP A N 1
ATOM 1425 C CA . ASP A 1 186 ? 19.440 1.024 14.743 1.00 36.34 186 ASP A CA 1
ATOM 1426 C C . ASP A 1 186 ? 20.853 0.459 14.525 1.00 36.34 186 ASP A C 1
ATOM 1428 O O . ASP A 1 186 ? 21.034 -0.764 14.500 1.00 36.34 186 ASP A O 1
ATOM 1432 N N . PHE A 1 187 ? 21.830 1.342 14.311 1.00 36.28 187 PHE A N 1
ATOM 1433 C CA . PHE A 1 187 ? 23.255 1.016 14.400 1.00 36.28 187 PHE A CA 1
ATOM 1434 C C . PHE A 1 187 ? 23.749 1.223 15.831 1.00 36.28 187 PHE A C 1
ATOM 1436 O O . PHE A 1 187 ? 23.371 2.253 16.436 1.00 36.28 187 PHE A O 1
#